Protein AF-A0A6L6ZYT8-F1 (afdb_monomer)

Mean predicted aligned error: 9.06 Å

Sequence (266 aa):
MLGKYKAVLALLLLIILVPLTLLMTLGLWVPTLAGIWLPLGTRIALDESPRITRKGLIIPDLRYLVGDCQLAHITNASLSHPSRWLLNVGMVELDSACLAKLPQTEQSPVAPKTLAQWQSMLPNTWINIDKLIFSPWQEWQGKLSLALTSDIQQLRYQGEKVKFQGQLKGQQLTVSELDVVAFENQPPVKLVGEFTMPLVPDGLPVSGHATATLNLPQEPSLVDAELDWQENSGQLIVLARDNGDPLLDLPWQITRQQLTVSDGRW

Nearest PDB structures (foldseek):
  2jka-assembly1_A  TM=2.541E-01  e=8.361E+00  Bacteroides thetaiotaomicron VPI-5482

pLDDT: mean 88.52, std 8.91, range [54.88, 98.56]

Radius of gyration: 25.41 Å; Cα contacts (8 Å, |Δi|>4): 583; chains: 1; bounding box: 68×44×82 Å

Structure (mmCIF, N/CA/C/O backbone):
data_AF-A0A6L6ZYT8-F1
#
_entry.id   AF-A0A6L6ZYT8-F1
#
loop_
_atom_site.group_PDB
_atom_site.id
_atom_site.type_symbol
_atom_site.label_atom_id
_atom_site.label_alt_id
_atom_site.label_comp_id
_atom_site.label_asym_id
_atom_site.label_entity_id
_atom_site.label_seq_id
_atom_site.pdbx_PDB_ins_code
_atom_site.Cartn_x
_atom_site.Cartn_y
_atom_site.Cartn_z
_atom_site.occupancy
_atom_site.B_iso_or_equiv
_atom_site.auth_seq_id
_atom_site.auth_comp_id
_atom_site.auth_asym_id
_atom_site.auth_atom_id
_atom_site.pdbx_PDB_model_num
ATOM 1 N N . MET A 1 1 ? 43.581 -7.810 -49.279 1.00 56.47 1 MET A N 1
ATOM 2 C CA . MET A 1 1 ? 43.399 -7.234 -47.922 1.00 56.47 1 MET A CA 1
ATOM 3 C C . MET A 1 1 ? 42.208 -6.269 -47.817 1.00 56.47 1 MET A C 1
ATOM 5 O O . MET A 1 1 ? 41.569 -6.260 -46.775 1.00 56.47 1 MET A O 1
ATOM 9 N N . LEU A 1 2 ? 41.828 -5.549 -48.886 1.00 59.00 2 LEU A N 1
ATOM 10 C CA . LEU A 1 2 ? 40.678 -4.620 -48.903 1.00 59.00 2 LEU A CA 1
ATOM 11 C C . LEU A 1 2 ? 39.311 -5.249 -48.540 1.00 59.00 2 LEU A C 1
ATOM 13 O O . LEU A 1 2 ? 38.496 -4.614 -47.879 1.00 59.00 2 LEU A O 1
ATOM 17 N N . GLY A 1 3 ? 39.056 -6.500 -48.947 1.00 69.81 3 GLY A N 1
ATOM 18 C CA . GLY A 1 3 ? 37.779 -7.185 -48.681 1.00 69.81 3 GLY A CA 1
ATOM 19 C C . GLY A 1 3 ? 37.530 -7.498 -47.201 1.00 69.81 3 GLY A C 1
ATOM 20 O O . GLY A 1 3 ? 36.401 -7.388 -46.734 1.00 69.81 3 GLY A O 1
ATOM 21 N N . LYS A 1 4 ? 38.593 -7.797 -46.439 1.00 76.44 4 LYS A N 1
ATOM 22 C CA . LYS A 1 4 ? 38.500 -8.038 -44.989 1.00 76.44 4 LYS A CA 1
ATOM 23 C C . LYS A 1 4 ? 38.170 -6.748 -44.229 1.00 76.44 4 LYS A C 1
ATOM 25 O O . LYS A 1 4 ? 37.333 -6.773 -43.338 1.00 76.44 4 LYS A O 1
ATOM 30 N N . TYR A 1 5 ? 38.745 -5.616 -44.643 1.00 82.31 5 TYR A N 1
ATOM 31 C CA . TYR A 1 5 ? 38.421 -4.303 -44.073 1.00 82.31 5 TYR A CA 1
ATOM 32 C C . TYR A 1 5 ? 36.962 -3.902 -44.314 1.00 82.31 5 TYR A C 1
ATOM 34 O O . TYR A 1 5 ? 36.305 -3.454 -43.384 1.00 82.31 5 TYR A O 1
ATOM 42 N N . LYS A 1 6 ? 36.424 -4.121 -45.523 1.00 86.19 6 LYS A N 1
ATOM 43 C CA . LYS A 1 6 ? 35.005 -3.852 -45.820 1.00 86.19 6 LYS A CA 1
ATOM 44 C C . LYS A 1 6 ? 34.057 -4.704 -44.969 1.00 86.19 6 LYS A C 1
ATOM 46 O O . LYS A 1 6 ? 33.056 -4.185 -44.490 1.00 86.19 6 LYS A O 1
ATOM 51 N N . ALA A 1 7 ? 34.394 -5.977 -44.742 1.00 86.31 7 ALA A N 1
ATOM 52 C CA . ALA A 1 7 ? 33.607 -6.866 -43.887 1.00 86.31 7 ALA A CA 1
ATOM 53 C C . ALA A 1 7 ? 33.622 -6.424 -42.413 1.00 86.31 7 ALA A C 1
ATOM 55 O O . ALA A 1 7 ? 32.573 -6.376 -41.780 1.00 86.31 7 ALA A O 1
ATOM 56 N N . VAL A 1 8 ? 34.788 -6.034 -41.885 1.00 90.56 8 VAL A N 1
ATOM 57 C CA . VAL A 1 8 ? 34.910 -5.503 -40.515 1.00 90.56 8 VAL A CA 1
ATOM 58 C C . VAL A 1 8 ? 34.133 -4.194 -40.355 1.00 90.56 8 VAL A C 1
ATOM 60 O O . VAL A 1 8 ? 33.452 -4.008 -39.351 1.00 90.56 8 VAL A O 1
ATOM 63 N N . LEU A 1 9 ? 34.180 -3.307 -41.352 1.00 90.06 9 LEU A N 1
ATOM 64 C CA . LEU A 1 9 ? 33.459 -2.033 -41.319 1.00 90.06 9 LEU A CA 1
ATOM 65 C C . LEU A 1 9 ? 31.939 -2.232 -41.393 1.00 90.06 9 LEU A C 1
ATOM 67 O O . LEU A 1 9 ? 31.205 -1.575 -40.663 1.00 90.06 9 LEU A O 1
ATOM 71 N N . ALA A 1 10 ? 31.470 -3.168 -42.224 1.00 89.94 10 ALA A N 1
ATOM 72 C CA . ALA A 1 10 ? 30.059 -3.544 -42.293 1.00 89.94 10 ALA A CA 1
ATOM 73 C C . ALA A 1 10 ? 29.569 -4.179 -40.982 1.00 89.94 10 ALA A C 1
ATOM 75 O O . ALA A 1 10 ? 28.474 -3.864 -40.525 1.00 89.94 10 ALA A O 1
ATOM 76 N N . LEU A 1 11 ? 30.393 -5.021 -40.346 1.00 92.69 11 LEU A N 1
ATOM 77 C CA . LEU A 1 11 ? 30.085 -5.609 -39.043 1.00 92.69 11 LEU A CA 1
ATOM 78 C C . LEU A 1 11 ? 29.986 -4.531 -37.954 1.00 92.69 11 LEU A C 1
ATOM 80 O O . LEU A 1 11 ? 29.020 -4.518 -37.201 1.00 92.69 11 LEU A O 1
ATOM 84 N N . LEU A 1 12 ? 30.944 -3.601 -37.900 1.00 92.44 12 LEU A N 1
ATOM 85 C CA . LEU A 1 12 ? 30.913 -2.458 -36.980 1.00 92.44 12 LEU A CA 1
ATOM 86 C C . LEU A 1 12 ? 29.673 -1.588 -37.195 1.00 92.44 12 LEU A C 1
ATOM 88 O O . LEU A 1 12 ? 29.004 -1.224 -36.233 1.00 92.44 12 LEU A O 1
ATOM 92 N N . LEU A 1 13 ? 29.342 -1.293 -38.453 1.00 92.44 13 LEU A N 1
ATOM 93 C CA . LEU A 1 13 ? 28.147 -0.533 -38.804 1.00 92.44 13 LEU A CA 1
ATOM 94 C C . LEU A 1 13 ? 26.878 -1.251 -38.326 1.00 92.44 13 LEU A C 1
ATOM 96 O O . LEU A 1 13 ? 26.007 -0.619 -37.740 1.00 92.44 13 LEU A O 1
ATOM 100 N N . LEU A 1 14 ? 26.787 -2.567 -38.527 1.00 92.88 14 LEU A N 1
ATOM 101 C CA . LEU A 1 14 ? 25.650 -3.373 -38.087 1.00 92.88 14 LEU A CA 1
ATOM 102 C C . LEU A 1 14 ? 25.545 -3.414 -36.556 1.00 92.88 14 LEU A C 1
ATOM 104 O O . LEU A 1 14 ? 24.458 -3.226 -36.019 1.00 92.88 14 LEU A O 1
ATOM 108 N N . ILE A 1 15 ? 26.672 -3.559 -35.854 1.00 92.12 15 ILE A N 1
ATOM 109 C CA . ILE A 1 15 ? 26.746 -3.506 -34.385 1.00 92.12 15 ILE A CA 1
ATOM 110 C C . ILE A 1 15 ? 26.293 -2.146 -33.840 1.00 92.12 15 ILE A C 1
ATOM 112 O O . ILE A 1 15 ? 25.785 -2.093 -32.728 1.00 92.12 15 ILE A O 1
ATOM 116 N N . ILE A 1 16 ? 26.440 -1.056 -34.597 1.00 90.38 16 ILE A N 1
ATOM 117 C CA . ILE A 1 16 ? 25.960 0.277 -34.198 1.00 90.38 16 ILE A CA 1
ATOM 118 C C . ILE A 1 16 ? 24.486 0.477 -34.580 1.00 90.38 16 ILE A C 1
ATOM 120 O O . ILE A 1 16 ? 23.698 0.980 -33.780 1.00 90.38 16 ILE A O 1
ATOM 124 N N . LEU A 1 17 ? 24.093 0.084 -35.793 1.00 90.31 17 LEU A N 1
ATOM 125 C CA . LEU A 1 17 ? 22.747 0.318 -36.318 1.00 90.31 17 LEU A CA 1
ATOM 126 C C . LEU A 1 17 ? 21.691 -0.543 -35.626 1.00 90.31 17 LEU A C 1
ATOM 128 O O . LEU A 1 17 ? 20.625 -0.032 -35.296 1.00 90.31 17 LEU A O 1
ATOM 132 N N . VAL A 1 18 ? 21.976 -1.820 -35.365 1.00 90.06 18 VAL A N 1
ATOM 133 C CA . VAL A 1 18 ? 21.034 -2.733 -34.701 1.00 90.06 18 VAL A CA 1
ATOM 134 C C . VAL A 1 18 ? 20.570 -2.187 -33.341 1.00 90.06 18 VAL A C 1
ATOM 136 O O . VAL A 1 18 ? 19.367 -1.965 -33.195 1.00 90.06 18 VAL A O 1
ATOM 139 N N . PRO A 1 19 ? 21.446 -1.875 -32.364 1.00 85.62 19 PRO A N 1
ATOM 140 C CA . PRO A 1 19 ? 20.998 -1.331 -31.085 1.00 85.62 19 PRO A CA 1
ATOM 141 C C . PRO A 1 19 ? 20.315 0.030 -31.242 1.00 85.62 19 PRO A C 1
ATOM 143 O O . PRO A 1 19 ? 19.356 0.299 -30.527 1.00 85.62 19 PRO A O 1
ATOM 146 N N . LEU A 1 20 ? 20.732 0.865 -32.200 1.00 85.38 20 LEU A N 1
ATOM 147 C CA . LEU A 1 20 ? 20.066 2.143 -32.457 1.00 85.38 20 LEU A CA 1
ATOM 148 C C . LEU A 1 20 ? 18.616 1.947 -32.930 1.00 85.38 20 LEU A C 1
ATOM 150 O O . LEU A 1 20 ? 17.710 2.611 -32.429 1.00 85.38 20 LEU A O 1
ATOM 154 N N . THR A 1 21 ? 18.376 1.001 -33.843 1.00 83.44 21 THR A N 1
ATOM 155 C CA . THR A 1 21 ? 17.018 0.659 -34.301 1.00 83.44 21 THR A CA 1
ATOM 156 C C . THR A 1 21 ? 16.171 0.031 -33.193 1.00 83.44 21 THR A C 1
ATOM 158 O O . THR A 1 21 ? 15.002 0.385 -33.049 1.00 83.44 21 THR A O 1
ATOM 161 N N . LEU A 1 22 ? 16.759 -0.828 -32.354 1.00 82.50 22 LEU A N 1
ATOM 162 C CA . LEU A 1 22 ? 16.105 -1.391 -31.164 1.00 82.50 22 LEU A CA 1
ATOM 163 C C . LEU A 1 22 ? 15.685 -0.297 -30.175 1.00 82.50 22 LEU A C 1
ATOM 165 O O . LEU A 1 22 ? 14.561 -0.322 -29.680 1.00 82.50 22 LEU A O 1
ATOM 169 N N . LEU A 1 23 ? 16.553 0.689 -29.934 1.00 79.81 23 LEU A N 1
ATOM 170 C CA . LEU A 1 23 ? 16.262 1.841 -29.079 1.00 79.81 23 LEU A CA 1
ATOM 171 C C . LEU A 1 23 ? 15.141 2.714 -29.654 1.00 79.81 23 LEU A C 1
ATOM 173 O O . LEU A 1 23 ? 14.280 3.174 -28.912 1.00 79.81 23 LEU A O 1
ATOM 177 N N . MET A 1 24 ? 15.112 2.923 -30.972 1.00 79.81 24 MET A N 1
ATOM 178 C CA . MET A 1 24 ? 14.052 3.708 -31.614 1.00 79.81 24 MET A CA 1
ATOM 179 C C . MET A 1 24 ? 12.700 2.991 -31.665 1.00 79.81 24 MET A C 1
ATOM 181 O O . MET A 1 24 ? 11.670 3.647 -31.776 1.00 79.81 24 MET A O 1
ATOM 185 N N . THR A 1 25 ? 12.687 1.662 -31.564 1.00 81.88 25 THR A N 1
ATOM 186 C CA . THR A 1 25 ? 11.470 0.838 -31.644 1.00 81.88 25 THR A CA 1
ATOM 187 C C . THR A 1 25 ? 11.011 0.305 -30.287 1.00 81.88 25 THR A C 1
ATOM 189 O O . THR A 1 25 ? 10.152 -0.572 -30.244 1.00 81.88 25 THR A O 1
ATOM 192 N N . LEU A 1 26 ? 11.530 0.850 -29.176 1.00 77.25 26 LEU A N 1
ATOM 193 C CA . LEU A 1 26 ? 11.198 0.432 -27.804 1.00 77.25 26 LEU A CA 1
ATOM 194 C C . LEU A 1 26 ? 9.687 0.282 -27.574 1.00 77.25 26 LEU A C 1
ATOM 196 O O . LEU A 1 26 ? 9.251 -0.740 -27.054 1.00 77.25 26 LEU A O 1
ATOM 200 N N . GLY A 1 27 ? 8.876 1.248 -28.018 1.00 73.44 27 GLY A N 1
ATOM 201 C CA . GLY A 1 27 ? 7.419 1.199 -27.846 1.00 73.44 27 GLY A CA 1
ATOM 202 C C . GLY A 1 27 ? 6.729 -0.004 -28.510 1.00 73.44 27 GLY A C 1
ATOM 203 O O . GLY A 1 27 ? 5.648 -0.385 -28.078 1.00 73.44 27 GLY A O 1
ATOM 204 N N . LEU A 1 28 ? 7.352 -0.632 -29.515 1.00 76.62 28 LEU A N 1
ATOM 205 C CA . LEU A 1 28 ? 6.765 -1.737 -30.284 1.00 76.62 28 LEU A CA 1
ATOM 206 C C . LEU A 1 28 ? 7.048 -3.117 -29.674 1.00 76.62 28 LEU A C 1
ATOM 208 O O . LEU A 1 28 ? 6.188 -3.992 -29.727 1.00 76.62 28 LEU A O 1
ATOM 212 N N . TRP A 1 29 ? 8.240 -3.333 -29.109 1.00 77.94 29 TRP A N 1
ATOM 213 C CA . TRP A 1 29 ? 8.655 -4.650 -28.598 1.00 77.94 29 TRP A CA 1
ATOM 214 C C . TRP A 1 29 ? 8.703 -4.741 -27.071 1.00 77.94 29 TRP A C 1
ATOM 216 O O . TRP A 1 29 ? 8.634 -5.837 -26.519 1.00 77.94 29 TRP A O 1
ATOM 226 N N . VAL A 1 30 ? 8.797 -3.617 -26.353 1.00 80.81 30 VAL A N 1
ATOM 227 C CA . VAL A 1 30 ? 8.753 -3.632 -24.882 1.00 80.81 30 VAL A CA 1
ATOM 228 C C . VAL A 1 30 ? 7.442 -4.235 -24.367 1.00 80.81 30 VAL A C 1
ATOM 230 O O . VAL A 1 30 ? 7.521 -5.090 -23.487 1.00 80.81 30 VAL A O 1
ATOM 233 N N . PRO A 1 31 ? 6.255 -3.898 -24.915 1.00 78.75 31 PRO A N 1
ATOM 234 C CA . PRO A 1 31 ? 5.006 -4.522 -24.484 1.00 78.75 31 PRO A CA 1
ATOM 235 C C . PRO A 1 31 ? 4.986 -6.045 -24.637 1.00 78.75 31 PRO A C 1
ATOM 237 O O . PRO A 1 31 ? 4.506 -6.749 -23.750 1.00 78.75 31 PRO A O 1
A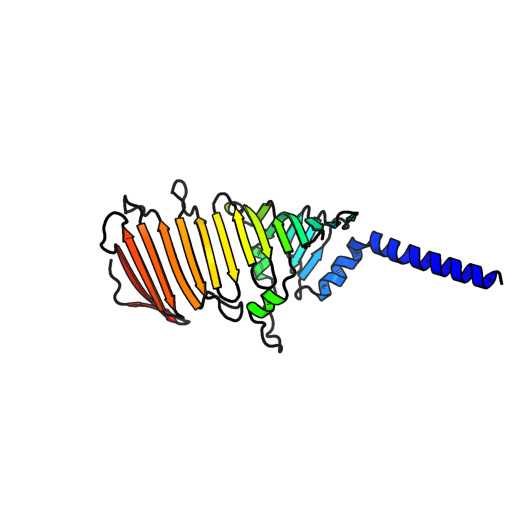TOM 240 N N . THR A 1 32 ? 5.532 -6.565 -25.741 1.00 76.38 32 THR A N 1
ATOM 241 C CA . THR A 1 32 ? 5.524 -8.006 -26.022 1.00 76.38 32 THR A CA 1
ATOM 242 C C . THR A 1 32 ? 6.492 -8.766 -25.120 1.00 76.38 32 THR A C 1
ATOM 244 O O . THR A 1 32 ? 6.142 -9.836 -24.629 1.00 76.38 32 THR A O 1
ATOM 247 N N . LEU A 1 33 ? 7.670 -8.204 -24.827 1.00 78.56 33 LEU A N 1
ATOM 248 C CA . LEU A 1 33 ? 8.603 -8.802 -23.868 1.00 78.56 33 LEU A CA 1
ATOM 249 C C . LEU A 1 33 ? 8.119 -8.685 -22.422 1.00 78.56 33 LEU A C 1
ATOM 251 O O . LEU A 1 33 ? 8.277 -9.632 -21.652 1.00 78.56 33 LEU A O 1
ATOM 255 N N . ALA A 1 34 ? 7.513 -7.553 -22.052 1.00 77.06 34 ALA A N 1
ATOM 256 C CA . ALA A 1 34 ? 6.906 -7.387 -20.736 1.00 77.06 34 ALA A CA 1
ATOM 257 C C . ALA A 1 34 ? 5.815 -8.441 -20.505 1.00 77.06 34 ALA A C 1
ATOM 259 O O . ALA A 1 34 ? 5.750 -8.999 -19.417 1.00 77.06 34 ALA A O 1
ATOM 260 N N . GLY A 1 35 ? 5.053 -8.796 -21.548 1.00 72.31 35 GLY A N 1
ATOM 261 C CA . GLY A 1 35 ? 4.045 -9.861 -21.527 1.00 72.31 35 GLY A CA 1
ATOM 262 C C . GLY A 1 35 ? 4.517 -11.206 -20.964 1.00 72.31 35 GLY A C 1
ATOM 263 O O . GLY A 1 35 ? 3.714 -11.915 -20.375 1.00 72.31 35 GLY A O 1
ATOM 264 N N . ILE A 1 36 ? 5.809 -11.542 -21.064 1.00 76.88 36 ILE A N 1
ATOM 265 C CA . ILE A 1 36 ? 6.372 -12.789 -20.504 1.00 76.88 36 ILE A CA 1
ATOM 266 C C . ILE A 1 36 ? 6.317 -12.796 -18.968 1.00 76.88 36 ILE A C 1
ATOM 268 O O . ILE A 1 36 ? 6.209 -13.849 -18.346 1.00 76.88 36 ILE A O 1
ATOM 272 N N . TRP A 1 37 ? 6.403 -11.615 -18.360 1.00 75.44 37 TRP A N 1
ATOM 273 C CA . TRP A 1 37 ? 6.438 -11.420 -16.911 1.00 75.44 37 TRP A CA 1
ATOM 274 C C . TRP A 1 37 ? 5.101 -10.942 -16.345 1.00 75.44 37 TRP A C 1
ATOM 276 O O . TRP A 1 37 ? 4.961 -10.807 -15.129 1.00 75.44 37 TRP A O 1
ATOM 286 N N . LEU A 1 38 ? 4.133 -10.654 -17.215 1.00 82.12 38 LEU A N 1
ATOM 287 C CA . LEU A 1 38 ? 2.808 -10.205 -16.824 1.00 82.12 38 LEU A CA 1
ATOM 288 C C . LEU A 1 38 ? 1.878 -11.406 -16.592 1.00 82.12 38 LEU A C 1
ATOM 290 O O . LEU A 1 38 ? 2.058 -12.459 -17.207 1.00 82.12 38 LEU A O 1
ATOM 294 N N . PRO A 1 39 ? 0.873 -11.264 -15.711 1.00 80.06 39 PRO A N 1
ATOM 295 C CA . PRO A 1 39 ? -0.175 -12.264 -15.568 1.00 80.06 39 PRO A CA 1
ATOM 296 C C . PRO A 1 39 ? -0.857 -12.593 -16.903 1.00 80.06 39 PRO A C 1
ATOM 298 O O . PRO A 1 39 ? -0.980 -11.751 -17.793 1.00 80.06 39 PRO A O 1
ATOM 301 N N . LEU A 1 40 ? -1.347 -13.828 -17.029 1.00 80.94 40 LEU A N 1
ATOM 302 C CA . LEU A 1 40 ? -2.088 -14.254 -18.216 1.00 80.94 40 LEU A CA 1
ATOM 303 C C . LEU A 1 40 ? -3.284 -13.324 -18.473 1.00 80.94 40 LEU A C 1
ATOM 305 O O . LEU A 1 40 ? -3.944 -12.858 -17.548 1.00 80.94 40 LEU A O 1
ATOM 309 N N . GLY A 1 41 ? -3.564 -13.037 -19.744 1.00 83.94 41 GLY A N 1
ATOM 310 C CA . GLY A 1 41 ? -4.674 -12.160 -20.126 1.00 83.94 41 GLY A CA 1
ATOM 311 C C . GLY A 1 41 ? -4.449 -10.672 -19.844 1.00 83.94 41 GLY A C 1
ATOM 312 O O . GLY A 1 41 ? -5.357 -9.879 -20.103 1.00 83.94 41 GLY A O 1
ATOM 313 N N . THR A 1 42 ? -3.266 -10.269 -19.365 1.00 89.50 42 THR A N 1
ATOM 314 C CA . THR A 1 42 ? -2.919 -8.857 -19.191 1.00 89.50 42 THR A CA 1
ATOM 315 C C . THR A 1 42 ? -1.859 -8.402 -20.186 1.00 89.50 42 THR A C 1
ATOM 317 O O . THR A 1 42 ? -1.077 -9.188 -20.724 1.00 89.50 42 THR A O 1
ATOM 320 N N . ARG A 1 43 ? -1.872 -7.109 -20.507 1.00 90.06 43 ARG A N 1
ATOM 321 C CA . ARG A 1 43 ? -0.935 -6.498 -21.452 1.00 90.06 43 ARG A CA 1
ATOM 322 C C . ARG A 1 43 ? -0.659 -5.058 -21.078 1.00 90.06 43 ARG A C 1
ATOM 324 O O . ARG A 1 43 ? -1.515 -4.369 -20.532 1.00 90.06 43 ARG A O 1
ATOM 331 N N . ILE A 1 44 ? 0.526 -4.592 -21.433 1.00 91.75 44 ILE A N 1
ATOM 332 C CA . ILE A 1 44 ? 0.859 -3.173 -2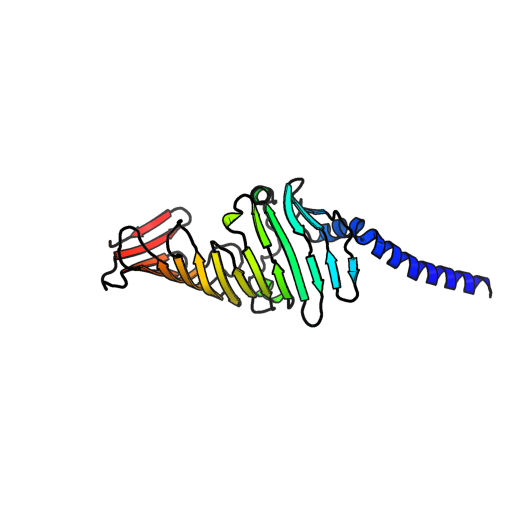1.392 1.00 91.75 44 ILE A CA 1
ATOM 333 C C . ILE A 1 44 ? 0.673 -2.602 -22.800 1.00 91.75 44 ILE A C 1
ATOM 335 O O . ILE A 1 44 ? 0.948 -3.277 -23.788 1.00 91.75 44 ILE A O 1
ATOM 339 N N . ALA A 1 45 ? 0.197 -1.371 -22.906 1.00 91.06 45 ALA A N 1
ATOM 340 C CA . ALA A 1 45 ? 0.207 -0.582 -24.127 1.00 91.06 45 ALA A CA 1
ATOM 341 C C . ALA A 1 45 ? 0.908 0.749 -23.844 1.00 91.06 45 ALA A C 1
ATOM 343 O O . ALA A 1 45 ? 0.750 1.327 -22.771 1.00 91.06 45 ALA A O 1
ATOM 344 N N . LEU A 1 46 ? 1.711 1.201 -24.800 1.00 90.25 46 LEU A N 1
ATOM 345 C CA . LEU A 1 46 ? 2.450 2.456 -24.736 1.00 90.25 46 LEU A CA 1
ATOM 346 C C . LEU A 1 46 ? 1.982 3.296 -25.918 1.00 90.25 46 LEU A C 1
ATOM 348 O O . LEU A 1 46 ? 2.266 2.935 -27.061 1.00 90.25 46 LEU A O 1
ATOM 352 N N . ASP A 1 47 ? 1.254 4.378 -25.656 1.00 82.75 47 ASP A N 1
ATOM 353 C CA . ASP A 1 47 ? 0.809 5.280 -26.726 1.00 82.75 47 ASP A CA 1
ATOM 354 C C . ASP A 1 47 ? 1.969 6.148 -27.230 1.00 82.75 47 ASP A C 1
ATOM 356 O O . ASP A 1 47 ? 2.060 6.466 -28.416 1.00 82.75 47 ASP A O 1
ATOM 360 N N . GLU A 1 48 ? 2.928 6.439 -26.347 1.00 85.69 48 GLU A N 1
ATOM 361 C CA . GLU A 1 48 ? 4.190 7.082 -26.687 1.00 85.69 48 GLU A CA 1
ATOM 362 C C . GLU A 1 48 ? 5.388 6.195 -26.345 1.00 85.69 48 GLU A C 1
ATOM 364 O O . GLU A 1 48 ? 5.446 5.541 -25.302 1.00 85.69 48 GLU A O 1
ATOM 369 N N . SER A 1 49 ? 6.402 6.209 -27.217 1.00 85.06 49 SER A N 1
ATOM 370 C CA . SER A 1 49 ? 7.630 5.451 -26.973 1.00 85.06 49 SER A CA 1
ATOM 371 C C . SER A 1 49 ? 8.393 6.002 -25.759 1.00 85.06 49 SER A C 1
ATOM 373 O O . SER A 1 49 ? 8.636 7.215 -25.688 1.00 85.06 49 SER A O 1
ATOM 375 N N . PRO A 1 50 ? 8.846 5.130 -24.837 1.00 90.12 50 PRO A N 1
ATOM 376 C CA . PRO A 1 50 ? 9.707 5.530 -23.737 1.00 90.12 50 PRO A CA 1
ATOM 377 C C . PRO A 1 50 ? 10.998 6.174 -24.242 1.00 90.12 50 PRO A C 1
ATOM 379 O O . PRO A 1 50 ? 11.564 5.770 -25.260 1.00 90.12 50 PRO A O 1
ATOM 382 N N . ARG A 1 51 ? 11.493 7.169 -23.510 1.00 90.81 51 ARG A N 1
ATOM 383 C CA . ARG A 1 51 ? 12.692 7.931 -23.872 1.00 90.81 51 ARG A CA 1
ATOM 384 C C . ARG A 1 51 ? 13.780 7.691 -22.841 1.00 90.81 51 ARG A C 1
ATOM 386 O O . ARG A 1 51 ? 13.601 7.973 -21.658 1.00 90.81 51 ARG A O 1
ATOM 393 N N . ILE A 1 52 ? 14.929 7.200 -23.290 1.00 90.12 52 ILE A N 1
ATOM 394 C CA . ILE A 1 52 ? 16.112 7.070 -22.438 1.00 90.12 52 ILE A CA 1
ATOM 395 C C . ILE A 1 52 ? 16.850 8.408 -22.430 1.00 90.12 52 ILE A C 1
ATOM 397 O O . ILE A 1 52 ? 17.186 8.962 -23.474 1.00 90.12 52 ILE A O 1
ATOM 401 N N . THR A 1 53 ? 17.117 8.929 -21.239 1.00 89.94 53 THR A N 1
ATOM 402 C CA . THR A 1 53 ? 17.891 10.152 -21.013 1.00 89.94 53 THR A CA 1
ATOM 403 C C . THR A 1 53 ? 19.135 9.840 -20.188 1.00 89.94 53 THR A C 1
ATOM 405 O O . THR A 1 53 ? 19.241 8.781 -19.574 1.00 89.94 53 THR A O 1
ATOM 408 N N . ARG A 1 54 ? 20.061 10.801 -20.081 1.00 87.94 54 ARG A N 1
ATOM 409 C CA . ARG A 1 54 ? 21.222 10.676 -19.178 1.00 87.94 54 ARG A CA 1
ATOM 410 C C . ARG A 1 54 ? 20.836 10.468 -17.708 1.00 87.94 54 ARG A C 1
ATOM 412 O O . ARG A 1 54 ? 21.663 9.998 -16.939 1.00 87.94 54 ARG A O 1
ATOM 419 N N . LYS A 1 55 ? 19.621 10.863 -17.312 1.00 87.31 55 LYS A N 1
ATOM 420 C CA . LYS A 1 55 ? 19.134 10.790 -15.928 1.00 87.31 55 LYS A CA 1
ATOM 421 C C . LYS A 1 55 ? 18.309 9.530 -15.646 1.00 87.31 55 LYS A C 1
ATOM 423 O O . LYS A 1 55 ? 18.057 9.240 -14.483 1.00 87.31 55 LYS A O 1
ATOM 428 N N . GLY A 1 56 ? 17.889 8.796 -16.677 1.00 92.50 56 GLY A N 1
ATOM 429 C CA . GLY A 1 56 ? 17.008 7.638 -16.534 1.00 92.50 56 GLY A CA 1
ATOM 430 C C . GLY A 1 56 ? 16.031 7.474 -17.698 1.00 92.50 56 GLY A C 1
ATOM 431 O O . GLY A 1 56 ? 16.154 8.133 -18.733 1.00 92.50 56 GLY A O 1
ATOM 432 N N . LEU A 1 57 ? 15.057 6.591 -17.509 1.00 94.12 57 LEU A N 1
ATOM 433 C CA . LEU A 1 57 ? 13.992 6.265 -18.451 1.00 94.12 57 LEU A CA 1
ATOM 434 C C . LEU A 1 57 ? 12.756 7.127 -18.169 1.00 94.12 57 LEU A C 1
ATOM 436 O O . LEU A 1 57 ? 12.289 7.185 -17.036 1.00 94.12 57 LEU A O 1
ATOM 440 N N . ILE A 1 58 ? 12.211 7.768 -19.199 1.00 95.00 58 ILE A N 1
ATOM 441 C CA . ILE A 1 58 ? 10.947 8.509 -19.145 1.00 95.00 58 ILE A CA 1
ATOM 442 C C . ILE A 1 58 ? 9.893 7.710 -19.909 1.00 95.00 58 ILE A C 1
ATOM 444 O O . ILE A 1 58 ? 10.124 7.326 -21.055 1.00 95.00 58 ILE A O 1
ATOM 448 N N . ILE A 1 59 ? 8.743 7.483 -19.285 1.00 94.94 59 ILE A N 1
ATOM 449 C CA . ILE A 1 59 ? 7.582 6.787 -19.841 1.00 94.94 59 ILE A CA 1
ATOM 450 C C . ILE A 1 59 ? 6.418 7.791 -19.811 1.00 94.94 59 ILE A C 1
ATOM 452 O O . ILE A 1 59 ? 5.849 8.020 -18.741 1.00 94.94 59 ILE A O 1
ATOM 456 N N . PRO A 1 60 ? 6.106 8.452 -20.943 1.00 94.75 60 PRO A N 1
ATOM 457 C CA . PRO A 1 60 ? 5.089 9.504 -20.973 1.00 94.75 60 PRO A CA 1
ATOM 458 C C . PRO A 1 60 ? 3.690 8.975 -20.661 1.00 94.75 60 PRO A C 1
ATOM 460 O O . PRO A 1 60 ? 2.977 9.566 -19.854 1.00 94.75 60 PRO A O 1
ATOM 463 N N . ASP A 1 61 ? 3.343 7.839 -21.262 1.00 95.06 61 ASP A N 1
ATOM 464 C CA . ASP A 1 61 ? 2.023 7.231 -21.174 1.00 95.06 61 ASP A CA 1
ATOM 465 C C . ASP A 1 61 ? 2.145 5.704 -21.192 1.00 95.06 61 ASP A C 1
ATOM 467 O O . ASP A 1 61 ? 2.849 5.137 -22.035 1.00 95.06 61 ASP A O 1
ATOM 471 N N . LEU A 1 62 ? 1.503 5.045 -20.230 1.00 94.44 62 LEU A N 1
ATOM 472 C CA . LEU A 1 62 ? 1.450 3.596 -20.118 1.00 94.44 62 LEU A CA 1
ATOM 473 C C . LEU A 1 62 ? 0.058 3.163 -19.673 1.00 94.44 62 LEU A C 1
ATOM 475 O O . LEU A 1 62 ? -0.428 3.551 -18.613 1.00 94.44 62 LEU A O 1
ATOM 479 N N . ARG A 1 63 ? -0.554 2.272 -20.445 1.00 94.81 63 ARG A N 1
ATOM 480 C CA . ARG A 1 63 ? -1.823 1.627 -20.113 1.00 94.81 63 ARG A CA 1
ATOM 481 C C . ARG A 1 63 ? -1.586 0.169 -19.767 1.00 94.81 63 ARG A C 1
ATOM 483 O O . ARG A 1 63 ? -0.887 -0.538 -20.486 1.00 94.81 63 ARG A O 1
ATOM 490 N N . TYR A 1 64 ? -2.180 -0.294 -18.679 1.00 94.00 64 TYR A N 1
ATOM 491 C CA . TYR A 1 64 ? -2.201 -1.696 -18.293 1.00 94.00 64 TYR A CA 1
ATOM 492 C C . TYR A 1 64 ? -3.619 -2.227 -18.454 1.00 94.00 64 TYR A C 1
ATOM 494 O O . TYR A 1 64 ? -4.558 -1.693 -17.865 1.00 94.00 64 TYR A O 1
ATOM 502 N N . LEU A 1 65 ? -3.778 -3.252 -19.285 1.00 93.31 65 LEU A N 1
ATOM 503 C CA . LEU A 1 65 ? -5.074 -3.788 -19.671 1.00 93.31 65 LEU A CA 1
ATOM 504 C C . LEU A 1 65 ? -5.211 -5.249 -19.264 1.00 93.31 65 LEU A C 1
ATOM 506 O O . LEU A 1 65 ? -4.243 -6.005 -19.304 1.00 93.31 65 LEU A O 1
ATOM 510 N N . VAL A 1 66 ? -6.439 -5.642 -18.945 1.00 92.44 66 VAL A N 1
ATOM 511 C CA . VAL A 1 66 ? -6.880 -7.027 -18.768 1.00 92.44 66 VAL A CA 1
ATOM 512 C C . VAL A 1 66 ? -7.887 -7.317 -19.880 1.00 92.44 66 VAL A C 1
ATOM 514 O O . VAL A 1 66 ? -9.000 -6.782 -19.880 1.00 92.44 66 VAL A O 1
ATOM 517 N N . GLY A 1 67 ? -7.467 -8.087 -20.886 1.00 88.19 67 GLY A N 1
ATOM 518 C CA . GLY A 1 67 ? -8.143 -8.155 -22.184 1.00 88.19 67 GLY A CA 1
ATOM 519 C C . GLY A 1 67 ? -8.231 -6.770 -22.840 1.00 88.19 67 GLY A C 1
ATOM 520 O O . GLY A 1 67 ? -7.210 -6.170 -23.194 1.00 88.19 67 GLY A O 1
ATOM 521 N N . ASP A 1 68 ? -9.458 -6.259 -22.953 1.00 88.94 68 ASP A N 1
ATOM 522 C CA . ASP A 1 68 ? -9.771 -4.919 -23.474 1.00 88.94 68 ASP A CA 1
ATOM 523 C C . ASP A 1 68 ? -10.148 -3.907 -22.376 1.00 88.94 68 ASP A C 1
ATOM 525 O O . ASP A 1 68 ? -10.494 -2.766 -22.669 1.00 88.94 68 ASP A O 1
ATOM 529 N N . CYS A 1 69 ? -10.088 -4.305 -21.102 1.00 92.44 69 CYS A N 1
ATOM 530 C CA . CYS A 1 69 ? -10.389 -3.442 -19.959 1.00 92.44 69 CYS A CA 1
ATOM 531 C C . CYS A 1 69 ? -9.121 -2.728 -19.494 1.00 92.44 69 CYS A C 1
ATOM 533 O O . CYS A 1 69 ? -8.144 -3.397 -19.164 1.00 92.44 69 CYS A O 1
ATOM 535 N N . GLN A 1 70 ? -9.120 -1.399 -19.440 1.00 94.12 70 GLN A N 1
ATOM 536 C CA . GLN A 1 70 ? -7.989 -0.633 -18.918 1.00 94.12 70 GLN A CA 1
ATOM 537 C C . GLN A 1 70 ? -7.996 -0.668 -17.388 1.00 94.12 70 GLN A C 1
ATOM 539 O O . GLN A 1 70 ? -8.723 0.080 -16.751 1.00 94.12 70 GLN A O 1
ATOM 544 N N . LEU A 1 71 ? -7.172 -1.533 -16.803 1.00 94.56 71 LEU A N 1
ATOM 545 C CA . LEU A 1 71 ? -7.052 -1.675 -15.355 1.00 94.56 71 LEU A CA 1
ATOM 546 C C . LEU A 1 71 ? -6.287 -0.513 -14.721 1.00 94.56 71 LEU A C 1
ATOM 548 O O . LEU A 1 71 ? -6.650 -0.063 -13.637 1.00 94.56 71 LEU A O 1
ATOM 552 N N . ALA A 1 72 ? -5.226 -0.046 -15.382 1.00 95.88 72 ALA A N 1
ATOM 553 C CA . ALA A 1 72 ? -4.466 1.106 -14.922 1.00 95.88 72 ALA A CA 1
ATOM 554 C C . ALA A 1 72 ? -4.036 2.007 -16.079 1.00 95.88 72 ALA A C 1
ATOM 556 O O . ALA A 1 72 ? -3.670 1.524 -17.153 1.00 95.88 72 ALA A O 1
ATOM 557 N N . HIS A 1 73 ? -4.008 3.311 -15.833 1.00 96.69 73 HIS A N 1
ATOM 558 C CA . HIS A 1 73 ? -3.408 4.305 -16.715 1.00 96.69 73 HIS A CA 1
ATOM 559 C C . HIS A 1 73 ? -2.386 5.122 -15.944 1.00 96.69 73 HIS A C 1
ATOM 561 O O . HIS A 1 73 ? -2.678 5.679 -14.891 1.00 96.69 73 HIS A O 1
ATOM 567 N N . ILE A 1 74 ? -1.163 5.143 -16.449 1.00 96.94 74 ILE A N 1
ATOM 568 C CA . ILE A 1 74 ?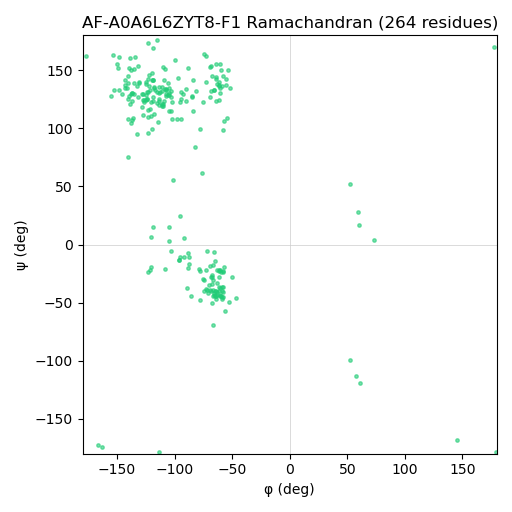 0.003 5.729 -15.808 1.00 96.94 74 ILE A CA 1
ATOM 569 C C . ILE A 1 74 ? 0.538 6.811 -16.735 1.00 96.94 74 ILE A C 1
ATOM 571 O O . ILE A 1 74 ? 0.899 6.530 -17.876 1.00 96.94 74 ILE A O 1
ATOM 575 N N . THR A 1 75 ? 0.630 8.040 -16.233 1.00 97.31 75 THR A N 1
ATOM 576 C CA . THR A 1 75 ? 1.149 9.174 -17.004 1.00 97.31 75 THR A CA 1
ATOM 577 C C . THR A 1 75 ? 2.338 9.818 -16.310 1.00 97.31 75 THR A C 1
ATOM 579 O O . THR A 1 75 ? 2.419 9.894 -15.077 1.00 97.31 75 THR A O 1
ATOM 582 N N . ASN A 1 76 ? 3.278 10.299 -17.124 1.00 96.38 76 ASN A N 1
ATOM 583 C CA . ASN A 1 76 ? 4.500 10.969 -16.691 1.00 96.38 76 ASN A CA 1
ATOM 584 C C . ASN A 1 76 ? 5.294 10.150 -15.664 1.00 96.38 76 ASN A C 1
ATOM 586 O O . ASN A 1 76 ? 5.647 10.642 -14.591 1.00 96.38 76 ASN A O 1
ATOM 590 N N . ALA A 1 77 ? 5.573 8.889 -15.991 1.00 97.00 77 ALA A N 1
ATOM 591 C CA . ALA A 1 77 ? 6.453 8.054 -15.191 1.00 97.00 77 ALA A CA 1
ATOM 592 C C . ALA A 1 77 ? 7.925 8.302 -15.556 1.00 97.00 77 ALA A C 1
ATOM 594 O O . ALA A 1 77 ? 8.303 8.480 -16.714 1.00 97.00 77 ALA A O 1
ATOM 595 N N . SER A 1 78 ? 8.788 8.299 -14.548 1.00 96.75 78 SER A N 1
ATOM 596 C CA . SER A 1 78 ? 10.232 8.413 -14.699 1.00 96.75 78 SER A CA 1
ATOM 597 C C . SER A 1 78 ? 10.926 7.447 -13.755 1.00 96.75 78 SER A C 1
ATOM 599 O O . SER A 1 78 ? 10.629 7.401 -12.563 1.00 96.75 78 SER A O 1
ATOM 601 N N . LEU A 1 79 ? 11.853 6.670 -14.300 1.00 96.31 79 LEU A N 1
ATOM 602 C CA . LEU A 1 79 ? 12.638 5.690 -13.572 1.00 96.31 79 LEU A CA 1
ATOM 603 C C . LEU A 1 79 ? 14.113 6.064 -13.672 1.00 96.31 79 LEU A C 1
ATOM 605 O O . LEU A 1 79 ? 14.673 6.181 -14.762 1.00 96.31 79 LEU A O 1
ATOM 609 N N . SER A 1 80 ? 14.757 6.233 -12.527 1.00 96.12 80 SER A N 1
ATOM 610 C CA . SER A 1 80 ? 16.182 6.544 -12.428 1.00 96.12 80 SER A CA 1
ATOM 611 C C . SER A 1 80 ? 16.848 5.680 -11.365 1.00 96.12 80 SER A C 1
ATOM 613 O O . SER A 1 80 ? 16.180 5.108 -10.505 1.00 96.12 80 SER A O 1
ATOM 615 N N . HIS A 1 81 ? 18.173 5.573 -11.434 1.00 94.56 81 HIS A N 1
ATOM 616 C CA . HIS A 1 81 ? 18.956 4.820 -10.461 1.00 94.56 81 HIS A CA 1
ATOM 617 C C . HIS A 1 81 ? 20.259 5.562 -10.126 1.00 94.56 81 HIS A C 1
ATOM 619 O O . HIS A 1 81 ? 21.320 5.196 -10.634 1.00 94.56 81 HIS A O 1
ATOM 625 N N . PRO A 1 82 ? 20.202 6.644 -9.323 1.00 86.62 82 PRO A N 1
ATOM 626 C CA . PRO A 1 82 ? 21.410 7.297 -8.827 1.00 86.62 82 PRO A CA 1
ATOM 627 C C . PRO A 1 82 ? 22.171 6.376 -7.857 1.00 86.62 82 PRO A C 1
ATOM 629 O O . PRO A 1 82 ? 23.231 5.862 -8.194 1.00 86.62 82 PRO A O 1
ATOM 632 N N . SER A 1 83 ? 21.606 6.128 -6.673 1.00 90.69 83 SER A N 1
ATOM 633 C CA . SER A 1 83 ? 22.109 5.177 -5.663 1.00 90.69 83 SER A CA 1
ATOM 634 C C . SER A 1 83 ? 21.079 4.109 -5.286 1.00 90.69 83 SER A C 1
ATOM 636 O O . SER A 1 83 ? 21.431 3.033 -4.811 1.00 90.69 83 SER A O 1
ATOM 638 N N . ARG A 1 84 ? 19.801 4.427 -5.494 1.00 93.69 84 ARG A N 1
ATOM 639 C CA . ARG A 1 84 ? 18.620 3.616 -5.221 1.00 93.69 84 ARG A CA 1
ATOM 640 C C . ARG A 1 84 ? 17.674 3.776 -6.403 1.00 93.69 84 ARG A C 1
ATOM 642 O O . ARG A 1 84 ? 17.668 4.846 -7.016 1.00 93.69 84 ARG A O 1
ATOM 649 N N . TRP A 1 85 ? 16.871 2.763 -6.718 1.00 95.94 85 TRP A N 1
ATOM 650 C CA . TRP A 1 85 ? 15.827 2.930 -7.728 1.00 95.94 85 TRP A CA 1
ATOM 651 C C . TRP A 1 85 ? 14.854 4.015 -7.273 1.00 95.94 85 TRP A C 1
ATOM 653 O O . TRP A 1 85 ? 14.394 4.008 -6.133 1.00 95.94 85 TRP A O 1
ATOM 663 N N . LEU A 1 86 ? 14.563 4.959 -8.159 1.00 97.25 86 LEU A N 1
ATOM 664 C CA . LEU A 1 86 ? 13.608 6.030 -7.928 1.00 97.25 86 LEU A CA 1
ATO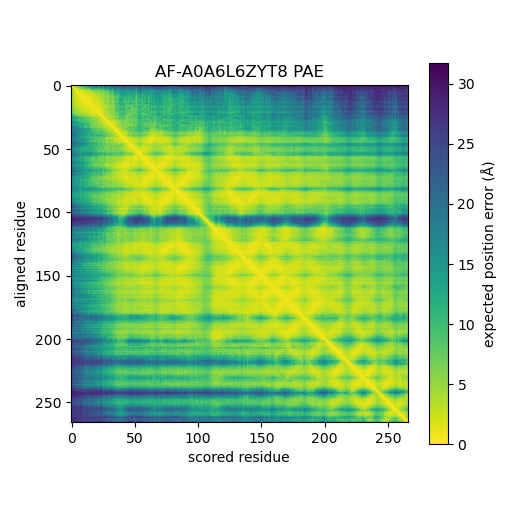M 665 C C . LEU A 1 86 ? 12.615 6.046 -9.084 1.00 97.25 86 LEU A C 1
ATOM 667 O O . LEU A 1 86 ? 12.983 6.380 -10.213 1.00 97.25 86 LEU A O 1
ATOM 671 N N . LEU A 1 87 ? 11.374 5.689 -8.771 1.00 97.50 87 LEU A N 1
ATOM 672 C CA . LEU A 1 87 ? 10.224 5.774 -9.656 1.00 97.50 87 LEU A CA 1
ATOM 673 C C . LEU A 1 87 ? 9.365 6.964 -9.221 1.00 97.50 87 LEU A C 1
ATOM 675 O O . LEU A 1 87 ? 8.799 6.947 -8.132 1.00 97.50 87 LEU A O 1
ATOM 679 N N . ASN A 1 88 ? 9.254 7.987 -10.064 1.00 98.00 88 ASN A N 1
ATOM 680 C CA . ASN A 1 88 ? 8.282 9.064 -9.872 1.00 98.00 88 ASN A CA 1
ATOM 681 C C . ASN A 1 88 ? 7.221 8.974 -10.960 1.00 98.00 88 ASN A C 1
ATOM 683 O O . ASN A 1 88 ? 7.567 8.802 -12.128 1.00 98.00 88 ASN A O 1
ATOM 687 N N . VAL A 1 89 ? 5.959 9.116 -10.583 1.00 98.25 89 VAL A N 1
ATOM 688 C CA . VAL A 1 89 ? 4.808 9.017 -11.473 1.00 98.25 89 VAL A CA 1
ATOM 689 C C . VAL A 1 89 ? 3.896 10.208 -11.227 1.00 98.25 89 VAL A C 1
ATOM 691 O O . VAL A 1 89 ? 3.506 10.462 -10.088 1.00 98.25 89 VAL A O 1
ATOM 694 N N . GLY A 1 90 ? 3.545 10.932 -12.289 1.00 98.25 90 GLY A N 1
ATOM 695 C CA . GLY A 1 90 ? 2.646 12.080 -12.183 1.00 98.25 90 GLY A CA 1
ATOM 696 C C . GLY A 1 90 ? 1.223 11.664 -11.811 1.00 98.25 90 GLY A C 1
ATOM 697 O O . GLY A 1 90 ? 0.648 12.194 -10.862 1.00 98.25 90 GLY A O 1
ATOM 698 N N . MET A 1 91 ? 0.661 10.688 -12.526 1.00 98.12 91 MET A N 1
ATOM 699 C CA . MET A 1 91 ? -0.676 10.172 -12.236 1.00 98.12 91 MET A CA 1
ATOM 700 C C . MET A 1 91 ? -0.753 8.668 -12.463 1.00 98.12 91 MET A C 1
ATOM 702 O O . MET A 1 91 ? -0.192 8.150 -13.429 1.00 98.12 91 MET A O 1
ATOM 706 N N . VAL A 1 92 ? -1.493 7.995 -11.589 1.00 97.75 92 VAL A N 1
ATOM 707 C CA . VAL A 1 92 ? -1.982 6.636 -11.800 1.00 97.75 92 VAL A CA 1
ATOM 708 C C . VAL A 1 92 ? -3.488 6.646 -11.594 1.00 97.75 92 VAL A C 1
ATOM 710 O O . VAL A 1 92 ? -3.958 7.018 -10.524 1.00 97.75 92 VAL A O 1
ATOM 713 N N . GLU A 1 93 ? -4.239 6.229 -12.600 1.00 96.81 93 GLU A N 1
ATOM 714 C CA . GLU A 1 93 ? -5.665 5.950 -12.487 1.00 96.81 93 GLU A CA 1
ATOM 715 C C . GLU A 1 93 ? -5.882 4.439 -12.491 1.00 96.81 93 GLU A C 1
ATOM 717 O O . GLU A 1 93 ? -5.362 3.745 -13.362 1.00 96.81 93 GLU A O 1
ATOM 722 N N . LEU A 1 94 ? -6.623 3.934 -11.507 1.00 95.44 94 LEU A N 1
ATOM 723 C CA . LEU A 1 94 ? -6.983 2.527 -11.367 1.00 95.44 94 LEU A CA 1
ATOM 724 C C . LEU A 1 94 ? -8.487 2.358 -11.559 1.00 95.44 94 LEU A C 1
ATOM 726 O O . LEU A 1 94 ? -9.275 2.972 -10.837 1.00 95.44 94 LEU A O 1
ATOM 730 N N . ASP A 1 95 ? -8.883 1.488 -12.484 1.00 93.94 95 ASP A N 1
ATOM 731 C CA . ASP A 1 95 ? -10.283 1.126 -12.688 1.00 93.94 95 ASP A CA 1
ATOM 732 C C . ASP A 1 95 ? -10.611 -0.146 -11.904 1.00 93.94 95 ASP A C 1
ATOM 734 O O . ASP A 1 95 ? -10.193 -1.262 -12.239 1.00 93.94 95 ASP A O 1
ATOM 738 N N . SER A 1 96 ? -11.385 0.028 -10.838 1.00 88.56 96 SER A N 1
ATOM 739 C CA . SER A 1 96 ? -11.779 -1.078 -9.976 1.00 88.56 96 SER A CA 1
ATOM 740 C C . SER A 1 96 ? -12.715 -2.080 -10.653 1.00 88.56 96 SER A C 1
ATOM 742 O O . SER A 1 96 ? -12.663 -3.269 -10.335 1.00 88.56 96 SER A O 1
ATOM 744 N N . ALA A 1 97 ? -13.517 -1.652 -11.634 1.00 89.56 97 ALA A N 1
ATOM 745 C CA . ALA A 1 97 ? -14.397 -2.545 -12.380 1.00 89.56 97 ALA A CA 1
ATOM 746 C C . ALA A 1 97 ? -13.594 -3.529 -13.248 1.00 89.56 97 ALA A C 1
ATOM 748 O O . ALA A 1 97 ? -14.052 -4.642 -13.521 1.00 89.56 97 ALA A O 1
ATOM 749 N N . CYS A 1 98 ? -12.370 -3.161 -13.643 1.00 91.75 98 CYS A N 1
ATOM 750 C CA . CYS A 1 98 ? -11.472 -4.042 -14.382 1.00 91.75 98 CYS A CA 1
ATOM 751 C C . CYS A 1 98 ? -10.760 -5.083 -13.499 1.00 91.75 98 CYS A C 1
ATOM 753 O O . CYS A 1 98 ? -10.347 -6.114 -14.034 1.00 91.75 98 CYS A O 1
ATOM 755 N N . LEU A 1 99 ? -10.643 -4.880 -12.176 1.00 85.44 99 LEU A N 1
ATOM 756 C CA . LEU A 1 99 ? -9.984 -5.842 -11.269 1.00 85.44 99 LEU A CA 1
ATOM 757 C C . LEU A 1 99 ? -10.661 -7.217 -11.305 1.00 85.44 99 LEU A C 1
ATOM 759 O O . LEU A 1 99 ? -9.980 -8.237 -11.334 1.00 85.44 99 LEU A O 1
ATOM 763 N N . ALA A 1 100 ? -11.995 -7.249 -11.371 1.00 83.50 100 ALA A N 1
ATOM 764 C CA . ALA A 1 100 ? -12.777 -8.487 -11.397 1.00 83.50 100 ALA A CA 1
ATOM 765 C C . ALA A 1 100 ? -12.538 -9.351 -12.652 1.00 83.50 100 ALA A C 1
ATOM 767 O O . ALA A 1 100 ? -12.930 -10.515 -12.676 1.00 83.50 100 ALA A O 1
ATOM 768 N N . LYS A 1 101 ? -11.910 -8.795 -13.698 1.00 86.25 101 LYS A N 1
ATOM 769 C CA . LYS A 1 101 ? -11.567 -9.521 -14.930 1.00 86.25 101 LYS A CA 1
ATOM 770 C C . LYS A 1 101 ? -10.201 -10.200 -14.870 1.00 86.25 101 LYS A C 1
ATOM 772 O O . LYS A 1 101 ? -9.855 -10.911 -15.812 1.00 86.25 101 LYS A O 1
ATOM 777 N N . LEU A 1 102 ? -9.412 -9.963 -13.817 1.00 82.50 102 LEU A N 1
ATOM 778 C CA . LEU A 1 102 ? -8.149 -10.670 -13.632 1.00 82.50 102 LEU A CA 1
ATOM 779 C C . LEU A 1 102 ? -8.432 -12.172 -13.512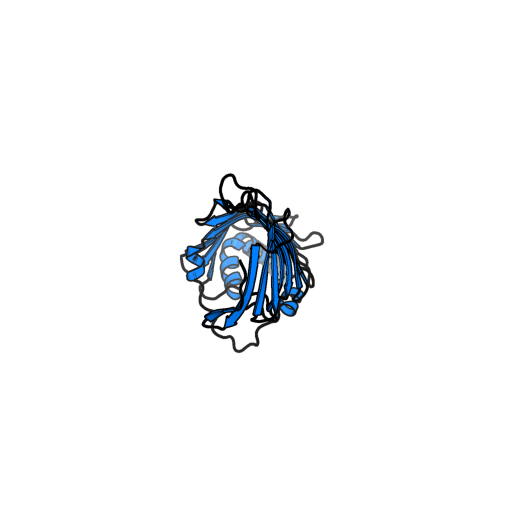 1.00 82.50 102 LEU A C 1
ATOM 781 O O . LEU A 1 102 ? -9.362 -12.559 -12.798 1.00 82.50 102 LEU A O 1
ATOM 785 N N . PRO A 1 103 ? -7.660 -13.029 -14.200 1.00 75.56 103 PRO A N 1
ATOM 786 C CA . PRO A 1 103 ? -7.839 -14.461 -14.056 1.00 75.56 103 PRO A CA 1
ATOM 787 C C . PRO A 1 103 ? -7.580 -14.848 -12.602 1.00 75.56 103 PRO A C 1
ATOM 789 O O . PRO A 1 103 ? -6.626 -14.376 -11.980 1.00 75.56 103 PRO A O 1
ATOM 792 N N . GLN A 1 104 ? -8.423 -15.726 -12.064 1.00 67.12 104 GLN A N 1
ATOM 793 C CA . GLN A 1 104 ? -8.110 -16.365 -10.796 1.00 67.12 104 GLN A CA 1
ATOM 794 C C . GLN A 1 104 ? -6.829 -17.168 -10.995 1.00 67.12 104 GLN A C 1
ATOM 796 O O . GLN A 1 104 ? -6.744 -17.976 -11.918 1.00 67.12 104 GLN A O 1
ATOM 801 N N . THR A 1 105 ? -5.818 -16.893 -10.172 1.00 60.03 105 THR A N 1
ATOM 802 C CA . THR A 1 105 ? -4.541 -17.602 -10.211 1.00 60.03 105 THR A CA 1
ATOM 803 C C . THR A 1 105 ? -4.820 -19.097 -10.095 1.00 60.03 105 THR A C 1
ATOM 805 O O . THR A 1 105 ? -5.231 -19.567 -9.034 1.00 60.03 105 THR A O 1
ATOM 808 N N . GLU A 1 106 ? -4.628 -19.848 -11.182 1.00 56.28 106 GLU A N 1
ATOM 809 C CA . GLU A 1 106 ? -4.626 -21.307 -11.110 1.00 56.28 106 GLU A CA 1
ATOM 810 C C . GLU A 1 106 ? -3.582 -21.721 -10.072 1.00 56.28 106 GLU A C 1
ATOM 812 O O . GLU A 1 106 ? -2.504 -21.122 -9.994 1.00 56.28 106 GLU A O 1
ATOM 817 N N . GLN A 1 107 ? -3.917 -22.701 -9.230 1.00 54.88 107 GLN A N 1
ATOM 818 C CA . GLN A 1 107 ? -3.028 -23.181 -8.176 1.00 54.88 107 GLN A CA 1
ATOM 819 C C . GLN A 1 107 ? -1.720 -23.664 -8.805 1.00 54.88 107 GLN A C 1
ATOM 821 O O . GLN A 1 107 ? -1.632 -24.765 -9.347 1.00 54.88 107 GLN A O 1
ATOM 826 N N . SER A 1 108 ? -0.705 -22.802 -8.763 1.00 57.31 108 SER A N 1
ATOM 827 C CA . SER A 1 108 ? 0.622 -23.132 -9.255 1.00 57.31 108 SER A CA 1
ATOM 828 C C . SER A 1 108 ? 1.159 -24.308 -8.435 1.00 57.31 108 SER A C 1
ATOM 830 O O . SER A 1 108 ? 1.053 -24.286 -7.207 1.00 57.31 108 SER A O 1
ATOM 832 N N . PRO A 1 109 ? 1.775 -25.322 -9.063 1.00 59.00 109 PRO A N 1
ATOM 833 C CA . PRO A 1 109 ? 2.397 -26.436 -8.345 1.00 59.00 109 PRO A CA 1
ATOM 834 C C . PRO A 1 109 ? 3.605 -25.999 -7.494 1.00 59.00 109 PRO A C 1
ATOM 836 O O . PRO A 1 109 ? 4.170 -26.801 -6.753 1.00 59.00 109 PRO A O 1
ATOM 839 N N . VAL A 1 110 ? 4.027 -24.736 -7.603 1.00 69.06 110 VAL A N 1
ATOM 840 C CA . VAL A 1 110 ? 5.098 -24.138 -6.804 1.00 69.06 110 VAL A CA 1
ATOM 841 C C . VAL A 1 110 ? 4.529 -23.636 -5.478 1.00 69.06 110 VAL A C 1
ATOM 843 O O . VAL A 1 110 ? 3.580 -22.855 -5.467 1.00 69.06 110 VAL A O 1
ATOM 846 N N . ALA A 1 111 ? 5.146 -24.046 -4.364 1.00 72.12 111 ALA A N 1
ATOM 847 C CA . ALA A 1 111 ? 4.765 -23.590 -3.030 1.00 72.12 111 ALA A CA 1
ATOM 848 C C . ALA A 1 111 ? 4.707 -22.047 -2.959 1.00 72.12 111 ALA A C 1
ATOM 850 O O . ALA A 1 111 ? 5.625 -21.378 -3.457 1.00 72.12 111 ALA A O 1
ATOM 851 N N . PRO A 1 112 ? 3.654 -21.471 -2.349 1.00 81.50 112 PRO A N 1
ATOM 852 C CA . PRO A 1 112 ? 3.497 -20.027 -2.267 1.00 81.50 112 PRO A CA 1
ATOM 853 C C . PRO A 1 112 ? 4.642 -19.409 -1.460 1.00 81.50 112 PRO A C 1
ATOM 855 O O . PRO A 1 112 ? 5.076 -19.943 -0.439 1.00 81.50 112 PRO A O 1
ATOM 858 N N . LYS A 1 113 ? 5.154 -18.273 -1.941 1.00 86.81 113 LYS A N 1
ATOM 859 C CA . LYS A 1 113 ? 6.235 -17.541 -1.273 1.00 86.81 113 LYS A CA 1
ATOM 860 C C . LYS A 1 113 ? 5.711 -16.854 -0.013 1.00 86.81 113 LYS A C 1
ATOM 862 O O . LYS A 1 113 ? 4.633 -16.261 -0.032 1.00 86.81 113 LYS A O 1
ATOM 867 N N . T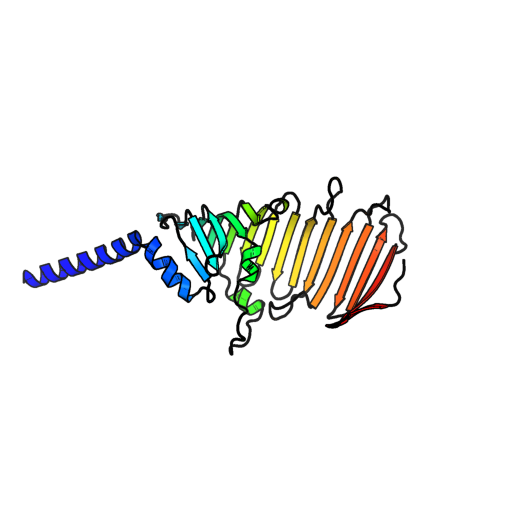HR A 1 114 ? 6.505 -16.882 1.053 1.00 90.12 114 THR A N 1
ATOM 868 C CA . THR A 1 114 ? 6.183 -16.170 2.297 1.00 90.12 114 THR A CA 1
ATOM 869 C C . THR A 1 114 ? 6.364 -14.658 2.140 1.00 90.12 114 THR A C 1
ATOM 871 O O . THR A 1 114 ? 7.080 -14.199 1.245 1.00 90.12 114 THR A O 1
ATOM 874 N N . LEU A 1 115 ? 5.768 -13.866 3.036 1.00 90.38 115 LEU A N 1
ATOM 875 C CA . LEU A 1 115 ? 5.953 -12.413 3.084 1.00 90.38 115 LEU A CA 1
ATOM 876 C C . LEU A 1 115 ? 7.432 -12.030 3.141 1.00 90.38 115 LEU A C 1
ATOM 878 O O . LEU A 1 115 ? 7.884 -11.233 2.328 1.00 90.38 115 LEU A O 1
ATOM 882 N N . ALA A 1 116 ? 8.210 -12.639 4.037 1.00 89.94 116 ALA A N 1
ATOM 883 C CA . ALA A 1 116 ? 9.641 -12.354 4.152 1.00 89.94 116 ALA A CA 1
ATOM 884 C C . ALA A 1 116 ? 10.414 -12.686 2.859 1.00 89.94 116 ALA A C 1
ATOM 886 O O . ALA A 1 116 ? 11.319 -11.950 2.470 1.00 89.94 116 ALA A O 1
ATOM 887 N N . GLN A 1 117 ? 10.037 -13.759 2.152 1.00 90.94 117 GLN A N 1
ATOM 888 C CA . GLN A 1 117 ? 10.645 -14.096 0.863 1.00 90.94 117 GLN A CA 1
ATOM 889 C C . GLN A 1 117 ? 10.313 -13.055 -0.206 1.00 90.94 117 GLN A C 1
ATOM 891 O O . GLN A 1 117 ? 11.213 -12.634 -0.930 1.00 90.94 117 GLN A O 1
ATOM 896 N N . TRP A 1 118 ? 9.058 -12.606 -0.288 1.00 90.50 118 TRP A N 1
ATOM 897 C CA . TRP A 1 118 ? 8.676 -11.507 -1.175 1.00 90.50 118 TRP A CA 1
ATOM 898 C C . TRP A 1 118 ? 9.454 -10.232 -0.866 1.00 90.50 118 TRP A C 1
ATOM 900 O O . TRP A 1 118 ? 10.016 -9.633 -1.779 1.00 90.50 118 TRP A O 1
ATOM 910 N N . GLN A 1 119 ? 9.550 -9.865 0.412 1.00 92.94 119 GLN A N 1
ATOM 911 C CA . GLN A 1 119 ? 10.291 -8.688 0.862 1.00 92.94 119 GLN A CA 1
ATOM 912 C C . GLN A 1 119 ? 11.760 -8.761 0.446 1.00 92.94 119 GLN A C 1
ATOM 914 O O . GLN A 1 119 ? 12.257 -7.818 -0.160 1.00 92.94 119 GLN A O 1
ATOM 919 N N . SER A 1 120 ? 12.416 -9.911 0.629 1.00 92.69 120 SER A N 1
ATOM 920 C CA . SER A 1 120 ? 13.824 -10.092 0.250 1.00 92.69 120 SER A CA 1
ATOM 921 C C . SER A 1 120 ? 14.107 -9.923 -1.250 1.00 92.69 120 SER A C 1
ATOM 923 O O . SER A 1 120 ? 15.242 -9.648 -1.637 1.00 92.69 120 SER A O 1
ATOM 925 N N . MET A 1 121 ? 13.085 -10.075 -2.101 1.00 90.75 121 MET A N 1
ATOM 926 C CA . MET A 1 121 ? 13.180 -9.891 -3.554 1.00 90.75 121 MET A CA 1
ATOM 927 C C . MET A 1 121 ? 12.956 -8.435 -3.979 1.00 90.75 121 MET A C 1
ATOM 929 O O . MET A 1 121 ? 13.198 -8.104 -5.141 1.00 90.75 121 MET A O 1
ATOM 933 N N . LEU A 1 122 ? 12.496 -7.563 -3.075 1.00 91.56 122 LEU A N 1
ATOM 934 C CA . LEU A 1 122 ? 12.263 -6.159 -3.382 1.00 91.56 122 LEU A CA 1
ATOM 935 C C . LEU A 1 122 ? 13.597 -5.406 -3.456 1.00 91.56 122 LEU A C 1
ATOM 937 O O . LEU A 1 122 ? 14.347 -5.362 -2.476 1.00 91.56 122 LEU A O 1
ATOM 941 N N . PRO A 1 123 ? 13.905 -4.760 -4.594 1.00 91.75 123 PRO A N 1
ATOM 942 C CA . PRO A 1 123 ? 15.088 -3.926 -4.686 1.00 91.75 123 PRO A CA 1
ATOM 943 C C . PRO A 1 123 ? 14.925 -2.683 -3.812 1.00 91.75 123 PRO A C 1
ATOM 945 O O . PRO A 1 123 ? 13.814 -2.173 -3.638 1.00 91.75 123 PRO A O 1
ATOM 948 N N . ASN A 1 124 ? 16.047 -2.125 -3.351 1.00 95.44 124 ASN A N 1
ATOM 949 C CA . ASN A 1 124 ? 16.047 -0.824 -2.692 1.00 95.44 124 ASN A CA 1
ATOM 950 C C . ASN A 1 124 ? 15.441 0.217 -3.646 1.00 95.44 124 ASN A C 1
ATOM 952 O O . ASN A 1 124 ? 16.077 0.626 -4.619 1.00 95.44 124 ASN A O 1
ATOM 956 N N . THR A 1 125 ? 14.205 0.633 -3.358 1.00 96.12 125 THR A N 1
ATOM 957 C CA . THR A 1 125 ? 13.396 1.466 -4.262 1.00 96.12 125 THR A CA 1
ATOM 958 C C . THR A 1 125 ? 12.600 2.521 -3.507 1.00 96.12 125 THR A C 1
ATOM 960 O O . THR A 1 125 ? 12.068 2.244 -2.431 1.00 96.12 125 THR A O 1
ATOM 963 N N . TRP A 1 126 ? 12.535 3.726 -4.062 1.00 97.75 126 TRP A N 1
ATOM 964 C CA . TRP A 1 126 ? 11.557 4.751 -3.721 1.00 97.75 126 TRP A CA 1
ATOM 965 C C . TRP A 1 126 ? 10.548 4.882 -4.855 1.00 97.75 126 TRP A C 1
ATOM 967 O O . TRP A 1 126 ? 10.939 4.971 -6.019 1.00 97.75 126 TRP A O 1
ATOM 977 N N . ILE A 1 127 ? 9.265 4.901 -4.510 1.00 98.00 127 ILE A N 1
ATOM 978 C CA . ILE A 1 127 ? 8.171 5.100 -5.462 1.00 98.00 127 ILE A CA 1
ATOM 979 C C . ILE A 1 127 ? 7.359 6.294 -4.983 1.00 98.00 127 ILE A C 1
ATOM 981 O O . ILE A 1 127 ? 6.903 6.298 -3.845 1.00 98.00 127 ILE A O 1
ATOM 985 N N . ASN A 1 128 ? 7.168 7.289 -5.841 1.00 98.44 128 ASN A N 1
ATOM 986 C CA . ASN A 1 128 ? 6.300 8.429 -5.582 1.00 98.44 128 ASN A CA 1
ATOM 987 C C . ASN A 1 128 ? 5.265 8.526 -6.696 1.00 98.44 128 ASN A C 1
ATOM 989 O O . ASN A 1 128 ? 5.627 8.597 -7.868 1.00 98.44 128 ASN A O 1
ATOM 993 N N . ILE A 1 129 ? 3.993 8.553 -6.325 1.00 98.50 129 ILE A N 1
ATOM 994 C CA . ILE A 1 129 ? 2.871 8.796 -7.225 1.00 98.50 129 ILE A CA 1
ATOM 995 C C . ILE A 1 129 ? 2.204 10.076 -6.746 1.00 98.50 129 ILE A C 1
ATOM 997 O O . ILE A 1 129 ? 1.645 10.093 -5.651 1.00 98.50 129 ILE A O 1
ATOM 1001 N N . ASP A 1 130 ? 2.277 11.143 -7.537 1.00 98.25 130 ASP A N 1
ATOM 1002 C CA . ASP A 1 130 ? 1.759 12.450 -7.125 1.00 98.25 130 ASP A CA 1
ATOM 1003 C C . ASP A 1 130 ? 0.229 12.476 -7.071 1.00 98.25 130 ASP A C 1
ATOM 1005 O O . ASP A 1 130 ? -0.335 13.108 -6.176 1.00 98.25 130 ASP A O 1
ATOM 1009 N N . LYS A 1 131 ? -0.438 11.749 -7.976 1.00 97.88 131 LYS A N 1
ATOM 1010 C CA . LYS A 1 131 ? -1.893 11.595 -7.983 1.00 97.88 131 LYS A CA 1
ATOM 1011 C C . LYS A 1 131 ? -2.308 10.153 -8.283 1.00 97.88 131 LYS A C 1
ATOM 1013 O O . LYS A 1 131 ? -2.261 9.717 -9.428 1.00 97.88 131 LYS A O 1
ATOM 1018 N N . LEU A 1 132 ? -2.732 9.423 -7.259 1.00 97.62 132 LEU A N 1
ATOM 1019 C CA . LEU A 1 132 ? -3.379 8.121 -7.381 1.00 97.62 132 LEU A CA 1
ATOM 1020 C C . LEU A 1 132 ? -4.896 8.315 -7.353 1.00 97.62 132 LEU A C 1
ATOM 1022 O O . LEU A 1 132 ? -5.424 8.892 -6.405 1.00 97.62 132 LEU A O 1
ATOM 1026 N N . ILE A 1 133 ? -5.581 7.860 -8.395 1.00 96.75 133 ILE A N 1
ATOM 1027 C CA . ILE A 1 133 ? -7.029 7.969 -8.573 1.00 96.75 133 ILE A CA 1
ATOM 1028 C C . ILE A 1 133 ? -7.606 6.560 -8.627 1.00 96.75 133 ILE A C 1
ATOM 1030 O O . ILE A 1 133 ? -7.087 5.700 -9.336 1.00 96.75 133 ILE A O 1
ATOM 1034 N N . PHE A 1 134 ? -8.703 6.344 -7.911 1.00 94.25 134 PHE A N 1
ATOM 1035 C CA . PHE A 1 134 ? -9.480 5.114 -7.978 1.00 94.25 134 PHE A CA 1
ATOM 1036 C C . PHE A 1 134 ? -10.812 5.438 -8.640 1.00 94.25 134 PHE A C 1
ATOM 1038 O O . PHE A 1 134 ? -11.558 6.264 -8.124 1.00 94.25 134 PHE A O 1
ATOM 1045 N N . SER A 1 135 ? -11.125 4.818 -9.772 1.00 92.88 135 SER A N 1
ATOM 1046 C CA . SER A 1 135 ? -12.398 5.009 -10.464 1.00 92.88 135 SER A CA 1
ATOM 1047 C C . SER A 1 135 ? -13.396 3.915 -10.040 1.00 92.88 135 SER A C 1
ATOM 1049 O O . SER A 1 135 ? -13.024 2.733 -10.007 1.00 92.88 135 SER A O 1
ATOM 1051 N N . PRO A 1 136 ? -14.647 4.277 -9.671 1.00 91.88 136 PRO A N 1
ATOM 1052 C CA . PRO A 1 136 ? -15.266 5.616 -9.704 1.00 91.88 136 PRO A CA 1
ATOM 1053 C C . PRO A 1 136 ? -15.206 6.399 -8.365 1.00 91.88 136 PRO A C 1
ATOM 1055 O O . PRO A 1 136 ? -16.056 7.245 -8.111 1.00 91.88 136 PRO A O 1
ATOM 1058 N N . TRP A 1 137 ? -14.251 6.114 -7.480 1.00 92.12 137 TRP A N 1
ATOM 1059 C CA . TRP A 1 137 ? -14.144 6.695 -6.131 1.00 92.12 137 TRP A CA 1
ATOM 1060 C C . TRP A 1 137 ? -13.086 7.806 -6.034 1.00 92.12 137 TRP A C 1
ATOM 1062 O O . TRP A 1 137 ? -12.169 7.750 -5.209 1.00 92.12 137 TRP A O 1
ATOM 1072 N N . GLN A 1 138 ? -13.193 8.842 -6.872 1.00 92.06 138 GLN A N 1
ATOM 1073 C CA . GLN A 1 138 ? -12.148 9.872 -6.974 1.00 92.06 138 GLN A CA 1
ATOM 1074 C C . GLN A 1 138 ? -11.988 10.722 -5.703 1.00 92.06 138 GLN A C 1
ATOM 1076 O O . GLN A 1 138 ? -10.945 11.338 -5.513 1.00 92.06 138 GLN A O 1
ATOM 1081 N N . GLU A 1 139 ? -12.973 10.731 -4.804 1.00 92.38 139 GLU A N 1
ATOM 1082 C CA . GLU A 1 139 ? -12.887 11.407 -3.500 1.00 92.38 139 GLU A CA 1
ATOM 1083 C C . GLU A 1 139 ? -11.772 10.848 -2.590 1.00 92.38 139 GLU A C 1
ATOM 1085 O O . GLU A 1 139 ? -11.282 11.549 -1.707 1.00 92.38 139 GLU A O 1
ATOM 1090 N N . TRP A 1 140 ? -11.341 9.603 -2.826 1.00 93.94 140 TRP A N 1
ATOM 1091 C CA . TRP A 1 140 ? -10.269 8.941 -2.077 1.00 93.94 140 TRP A CA 1
ATOM 1092 C C . TRP A 1 140 ? -8.892 9.143 -2.710 1.00 93.94 140 TRP A C 1
ATOM 1094 O O . TRP A 1 140 ? -7.915 8.552 -2.249 1.00 93.94 140 TRP A O 1
ATOM 1104 N N . GLN A 1 141 ? -8.791 9.960 -3.763 1.00 96.44 141 GLN A N 1
ATOM 1105 C CA . GLN A 1 141 ? -7.526 10.230 -4.441 1.00 96.44 141 GLN A CA 1
ATOM 1106 C C . GLN A 1 141 ? -6.493 10.878 -3.507 1.00 96.44 141 GLN A C 1
ATOM 1108 O O . GLN A 1 141 ? -6.823 11.568 -2.537 1.00 96.44 141 GLN A O 1
ATOM 1113 N N . GLY A 1 142 ? -5.219 10.706 -3.836 1.00 97.62 142 GLY A N 1
ATOM 1114 C CA . GLY A 1 142 ? -4.139 11.222 -3.008 1.00 97.62 142 GLY A CA 1
ATOM 1115 C C . GLY A 1 142 ? -2.759 10.905 -3.553 1.00 97.62 142 GLY A C 1
ATOM 1116 O O . GLY A 1 142 ? -2.598 10.307 -4.615 1.00 97.62 142 GLY A O 1
ATOM 1117 N N . LYS A 1 143 ? -1.747 11.327 -2.804 1.00 98.44 143 LYS A N 1
ATOM 1118 C CA . LYS A 1 143 ? -0.343 11.045 -3.084 1.00 98.44 143 LYS A CA 1
ATOM 1119 C C . LYS A 1 143 ? 0.077 9.751 -2.393 1.00 98.44 143 LYS A C 1
ATOM 1121 O O . LYS A 1 143 ? -0.167 9.596 -1.198 1.00 98.44 143 LYS A O 1
ATOM 1126 N N . LEU A 1 144 ? 0.769 8.868 -3.111 1.00 98.44 144 LEU A N 1
ATOM 1127 C CA . LEU A 1 144 ? 1.379 7.659 -2.553 1.00 98.44 144 LEU A CA 1
ATOM 1128 C C . LEU A 1 144 ? 2.904 7.785 -2.566 1.00 98.44 144 LEU A C 1
ATOM 1130 O O . LEU A 1 144 ? 3.503 8.098 -3.594 1.00 98.44 144 LEU A O 1
ATOM 1134 N N . SER A 1 145 ? 3.537 7.470 -1.442 1.00 98.31 145 SER A N 1
ATOM 1135 C CA . SER A 1 145 ? 4.985 7.333 -1.324 1.00 98.31 145 SER A CA 1
ATOM 1136 C C . SER A 1 145 ? 5.334 5.989 -0.692 1.00 98.31 145 SER A C 1
ATOM 1138 O O . SER A 1 145 ? 4.820 5.638 0.369 1.00 98.31 145 SER A O 1
ATOM 1140 N N . LEU A 1 146 ? 6.237 5.249 -1.331 1.00 97.75 146 LEU A N 1
ATOM 1141 C CA . LEU A 1 146 ? 6.751 3.967 -0.858 1.00 97.75 146 LEU A CA 1
ATOM 1142 C C . LEU A 1 146 ? 8.267 4.032 -0.713 1.00 97.75 146 LEU A C 1
ATOM 1144 O O . LEU A 1 146 ? 8.971 4.496 -1.615 1.00 97.75 146 LEU A O 1
ATOM 1148 N N . ALA A 1 147 ? 8.781 3.494 0.387 1.00 97.50 147 ALA A N 1
ATOM 1149 C CA . ALA A 1 147 ? 10.196 3.208 0.557 1.00 97.50 147 ALA A CA 1
ATOM 1150 C C . ALA A 1 147 ? 10.382 1.723 0.869 1.00 97.50 147 ALA A C 1
ATOM 1152 O O . ALA A 1 147 ? 10.041 1.252 1.947 1.00 97.50 147 ALA A O 1
ATOM 1153 N N . LEU A 1 148 ? 10.937 0.994 -0.098 1.00 96.56 148 LEU A N 1
ATOM 1154 C CA . LEU A 1 148 ? 11.078 -0.461 -0.075 1.00 96.56 148 LEU A CA 1
ATOM 1155 C C . LEU A 1 148 ? 12.543 -0.878 0.068 1.00 96.56 148 LEU A C 1
ATOM 1157 O O . LEU A 1 148 ? 13.357 -0.516 -0.784 1.00 96.56 148 LEU A O 1
ATOM 1161 N N . THR A 1 149 ? 12.881 -1.619 1.113 1.00 95.25 149 THR A N 1
ATOM 1162 C CA . THR A 1 149 ? 14.129 -2.388 1.224 1.00 95.25 149 THR A CA 1
ATOM 1163 C C . THR A 1 149 ? 13.802 -3.881 1.283 1.00 95.25 149 THR A C 1
ATOM 1165 O O . THR A 1 149 ? 12.626 -4.254 1.334 1.00 95.25 149 THR A O 1
ATOM 1168 N N . SER A 1 150 ? 14.835 -4.729 1.302 1.00 93.44 150 SER A N 1
ATOM 1169 C CA . SER A 1 150 ? 14.675 -6.184 1.428 1.00 93.44 150 SER A CA 1
ATOM 1170 C C . SER A 1 150 ? 13.957 -6.617 2.711 1.00 93.44 150 SER A C 1
ATOM 1172 O O . SER A 1 150 ? 13.378 -7.697 2.754 1.00 93.44 150 SER A O 1
ATOM 1174 N N . ASP A 1 151 ? 13.986 -5.773 3.748 1.00 92.94 151 ASP A N 1
ATOM 1175 C CA . ASP A 1 151 ? 13.539 -6.139 5.096 1.00 92.94 151 ASP A CA 1
ATOM 1176 C C . ASP A 1 151 ? 12.413 -5.235 5.615 1.00 92.94 151 ASP A C 1
ATOM 1178 O O . ASP A 1 151 ? 11.721 -5.604 6.561 1.00 92.94 151 ASP A O 1
ATOM 1182 N N . ILE A 1 152 ? 12.269 -4.025 5.060 1.00 95.31 152 ILE A N 1
ATOM 1183 C CA . ILE A 1 152 ? 11.336 -3.002 5.542 1.00 95.31 152 ILE A CA 1
ATOM 1184 C C . ILE A 1 152 ? 10.626 -2.348 4.356 1.00 95.31 152 ILE A C 1
ATOM 1186 O O . ILE A 1 152 ? 11.266 -1.871 3.416 1.00 95.31 152 ILE A O 1
ATOM 1190 N N . GLN A 1 153 ? 9.300 -2.253 4.424 1.00 96.62 153 GLN A N 1
ATOM 1191 C CA . GLN A 1 153 ? 8.491 -1.499 3.470 1.00 96.62 153 GLN A CA 1
ATOM 1192 C C . GLN A 1 153 ? 7.701 -0.434 4.214 1.00 96.62 153 GLN A C 1
ATOM 1194 O O . GLN A 1 153 ? 6.865 -0.736 5.058 1.00 96.62 153 GLN A O 1
ATOM 1199 N N . GLN A 1 154 ? 7.978 0.825 3.901 1.00 97.94 154 GLN A N 1
ATOM 1200 C CA . GLN A 1 154 ? 7.252 1.966 4.439 1.00 97.94 154 GLN A CA 1
ATOM 1201 C C . GLN A 1 154 ? 6.291 2.488 3.382 1.00 97.94 154 GLN A C 1
ATOM 1203 O O . GLN A 1 154 ? 6.688 2.703 2.233 1.00 97.94 154 GLN A O 1
ATOM 1208 N N . LEU A 1 155 ? 5.046 2.714 3.788 1.00 98.00 155 LEU A N 1
ATOM 1209 C CA . LEU A 1 155 ? 3.989 3.258 2.952 1.00 98.00 155 LEU A CA 1
ATOM 1210 C C . LEU A 1 155 ? 3.443 4.521 3.600 1.00 98.00 155 LEU A C 1
ATOM 1212 O O . LEU A 1 155 ? 3.111 4.532 4.785 1.00 98.00 155 LEU A O 1
ATOM 1216 N N . ARG A 1 156 ? 3.331 5.579 2.800 1.00 98.56 156 ARG A N 1
ATOM 1217 C CA . ARG A 1 156 ? 2.635 6.804 3.170 1.00 98.56 156 ARG A CA 1
ATOM 1218 C C . ARG A 1 156 ? 1.630 7.168 2.092 1.00 98.56 156 ARG A C 1
ATOM 1220 O O . ARG A 1 156 ? 1.990 7.253 0.919 1.00 98.56 156 ARG A O 1
ATOM 1227 N N . TYR A 1 157 ? 0.400 7.416 2.505 1.00 98.44 157 TYR A N 1
ATOM 1228 C CA . TYR A 1 157 ? -0.671 7.906 1.660 1.00 98.44 157 TYR A CA 1
ATOM 1229 C C . TYR A 1 157 ? -1.199 9.228 2.203 1.00 98.44 157 TYR A C 1
ATOM 1231 O O . TYR A 1 157 ? -1.452 9.355 3.398 1.00 98.44 157 TYR A O 1
ATOM 1239 N N . GLN A 1 158 ? -1.366 10.207 1.322 1.00 98.19 158 GLN A N 1
ATOM 1240 C CA . GLN A 1 158 ? -1.819 11.545 1.671 1.00 98.19 158 GLN A CA 1
ATOM 1241 C C . GLN A 1 158 ? -2.926 11.979 0.711 1.00 98.19 158 GLN A C 1
ATOM 1243 O O . GLN A 1 158 ? -2.652 12.487 -0.376 1.00 98.19 158 GLN A O 1
ATOM 1248 N N . GLY A 1 159 ? -4.172 11.781 1.123 1.00 97.19 159 GLY A N 1
ATOM 1249 C CA . GLY A 1 159 ? -5.369 12.294 0.466 1.00 97.19 159 GLY A CA 1
ATOM 1250 C C . GLY A 1 159 ? -6.088 13.333 1.325 1.00 97.19 159 GLY A C 1
ATOM 1251 O O . GLY A 1 159 ? -5.636 13.691 2.416 1.00 97.19 159 GLY A O 1
ATOM 1252 N N . GLU A 1 160 ? -7.213 13.821 0.807 1.00 94.25 160 GLU A N 1
ATOM 1253 C CA . GLU A 1 160 ? -8.109 14.735 1.526 1.00 94.25 160 GLU A CA 1
ATOM 1254 C C . GLU A 1 160 ? -8.968 13.977 2.547 1.00 94.25 160 GLU A C 1
ATOM 1256 O O . GLU A 1 160 ? -9.011 14.356 3.715 1.00 94.25 160 GLU A O 1
ATOM 1261 N N . LYS A 1 161 ? -9.586 12.863 2.125 1.00 94.44 161 LYS A N 1
ATOM 1262 C CA . LYS A 1 161 ? -10.428 12.018 2.988 1.00 94.44 161 LYS A CA 1
ATOM 1263 C C . LYS A 1 161 ? -9.671 10.942 3.757 1.00 94.44 161 LYS A C 1
ATOM 1265 O O . LYS A 1 161 ? -10.215 10.395 4.711 1.00 94.44 161 LYS A O 1
ATOM 1270 N N . VAL A 1 162 ? -8.442 10.621 3.354 1.00 96.00 162 VAL A N 1
ATOM 1271 C CA . VAL A 1 162 ? -7.654 9.572 4.005 1.00 96.00 162 VAL A CA 1
ATOM 1272 C C . VAL A 1 162 ? -6.178 9.928 4.079 1.00 96.00 162 VAL A C 1
ATOM 1274 O O . VAL A 1 162 ? -5.570 10.354 3.095 1.00 96.00 162 VAL A O 1
ATOM 1277 N N . LYS A 1 163 ? -5.583 9.703 5.246 1.00 97.88 163 LYS A N 1
ATOM 1278 C CA . LYS A 1 163 ? -4.133 9.677 5.431 1.00 97.88 163 LYS A CA 1
ATOM 1279 C C . LYS A 1 163 ? -3.748 8.346 6.029 1.00 97.88 163 LYS A C 1
ATOM 1281 O O . LYS A 1 163 ? -4.465 7.819 6.871 1.00 97.88 163 LYS A O 1
ATOM 1286 N N . PHE A 1 164 ? -2.620 7.814 5.595 1.00 98.19 164 PHE A N 1
ATOM 1287 C CA . PHE A 1 164 ? -2.096 6.574 6.135 1.00 98.19 164 PHE A CA 1
ATOM 1288 C C . PHE A 1 164 ? -0.579 6.640 6.207 1.00 98.19 164 PHE A C 1
ATOM 1290 O O . PHE A 1 164 ? 0.081 7.045 5.248 1.00 98.19 164 PHE A O 1
ATOM 1297 N N . GLN A 1 165 ? -0.020 6.159 7.307 1.00 98.50 165 GLN A N 1
ATOM 1298 C CA . GLN A 1 165 ? 1.392 5.869 7.431 1.00 98.50 165 GLN A CA 1
ATOM 1299 C C . GLN A 1 165 ? 1.581 4.539 8.149 1.00 98.50 165 GLN A C 1
ATOM 1301 O O . GLN A 1 165 ? 1.151 4.359 9.290 1.00 98.50 165 GLN A O 1
ATOM 1306 N N . GLY A 1 166 ? 2.285 3.626 7.487 1.00 97.88 166 GLY A N 1
ATOM 1307 C CA . GLY A 1 166 ? 2.561 2.308 8.028 1.00 97.88 166 GLY A CA 1
ATOM 1308 C C . GLY A 1 166 ? 3.897 1.742 7.575 1.00 97.88 166 GLY A C 1
ATOM 1309 O O . GLY A 1 166 ? 4.500 2.188 6.592 1.00 97.88 166 GLY A O 1
ATOM 1310 N N . GLN A 1 167 ? 4.361 0.745 8.317 1.00 97.94 167 GLN A N 1
ATOM 1311 C CA . GLN A 1 167 ? 5.599 0.032 8.061 1.00 97.94 167 GLN A CA 1
ATOM 1312 C C . GLN A 1 167 ? 5.385 -1.470 8.213 1.00 97.94 167 GLN A C 1
ATOM 1314 O O . GLN A 1 167 ? 4.909 -1.923 9.248 1.00 97.94 167 GLN A O 1
ATOM 1319 N N . LEU A 1 168 ? 5.811 -2.234 7.212 1.00 96.19 168 LEU A N 1
ATOM 1320 C CA . LEU A 1 168 ? 5.876 -3.688 7.248 1.00 96.19 168 LEU A CA 1
ATOM 1321 C C . LEU A 1 168 ? 7.334 -4.136 7.418 1.00 96.19 168 LEU A C 1
ATOM 1323 O O . LEU A 1 168 ? 8.214 -3.670 6.693 1.00 96.19 168 LEU A O 1
ATOM 1327 N N . LYS A 1 169 ? 7.585 -5.034 8.374 1.00 95.50 169 LYS A N 1
ATOM 1328 C CA . LYS A 1 169 ? 8.868 -5.722 8.575 1.00 95.50 169 LYS A CA 1
ATOM 1329 C C . LYS A 1 169 ? 8.606 -7.197 8.866 1.00 95.50 169 LYS A C 1
ATOM 1331 O O . LYS A 1 169 ? 8.153 -7.554 9.955 1.00 95.50 169 LYS A O 1
ATOM 1336 N N . GLY A 1 170 ? 8.891 -8.075 7.905 1.00 93.19 170 GLY A N 1
ATOM 1337 C CA . GLY A 1 170 ? 8.494 -9.480 8.010 1.00 93.19 170 GLY A CA 1
ATOM 1338 C C . GLY A 1 170 ? 6.969 -9.598 8.093 1.00 93.19 170 GLY A C 1
ATOM 1339 O O . GLY A 1 170 ? 6.279 -9.170 7.175 1.00 93.19 170 GLY A O 1
ATOM 1340 N N . GLN A 1 171 ? 6.440 -10.156 9.182 1.00 93.62 171 GLN A N 1
ATOM 1341 C CA . GLN A 1 171 ? 4.990 -10.215 9.425 1.00 93.62 171 GLN A CA 1
ATOM 1342 C C . GLN A 1 171 ? 4.463 -9.015 10.225 1.00 93.62 171 GLN A C 1
ATOM 1344 O O . GLN A 1 171 ? 3.256 -8.838 10.296 1.00 93.62 171 GLN A O 1
ATOM 1349 N N . GLN A 1 172 ? 5.326 -8.179 10.809 1.00 95.62 172 GLN A N 1
ATOM 1350 C CA . GLN A 1 172 ? 4.866 -7.081 11.657 1.00 95.62 172 GLN A CA 1
ATOM 1351 C C . GLN A 1 172 ? 4.491 -5.867 10.810 1.00 95.62 172 GLN A C 1
ATOM 1353 O O . GLN A 1 172 ? 5.363 -5.266 10.176 1.00 95.62 172 GLN A O 1
ATOM 1358 N N . LEU A 1 173 ? 3.212 -5.502 10.820 1.00 96.31 173 LEU A N 1
ATOM 1359 C CA . LEU A 1 173 ? 2.687 -4.262 10.267 1.00 96.31 173 LEU A CA 1
ATOM 1360 C C . LEU A 1 173 ? 2.400 -3.288 11.413 1.00 96.31 173 LEU A C 1
ATOM 1362 O O . LEU A 1 173 ? 1.501 -3.507 12.215 1.00 96.31 173 LEU A O 1
ATOM 1366 N N . THR A 1 174 ? 3.132 -2.184 11.458 1.00 97.56 174 THR A N 1
ATOM 1367 C CA . THR A 1 174 ? 2.868 -1.073 12.377 1.00 97.56 174 THR A CA 1
ATOM 1368 C C . THR A 1 174 ? 2.173 0.042 11.610 1.00 97.56 174 THR A C 1
ATOM 1370 O O . THR A 1 174 ? 2.721 0.549 10.630 1.00 97.56 174 THR A O 1
ATOM 1373 N N . VAL A 1 175 ? 0.987 0.446 12.055 1.00 97.69 175 VAL A N 1
ATOM 1374 C CA . VAL A 1 175 ? 0.254 1.610 11.547 1.00 97.69 175 VAL A CA 1
ATOM 1375 C C . VAL A 1 175 ? 0.436 2.745 12.542 1.00 97.69 175 VAL A C 1
ATOM 1377 O O . VAL A 1 175 ? -0.097 2.715 13.648 1.00 97.69 175 VAL A O 1
ATOM 1380 N N . SER A 1 176 ? 1.221 3.745 12.147 1.00 97.12 176 SER A N 1
ATOM 1381 C CA . SER A 1 176 ? 1.503 4.921 12.977 1.00 97.12 176 SER A CA 1
ATOM 1382 C C . SER A 1 176 ? 0.481 6.040 12.794 1.00 97.12 176 SER A C 1
ATOM 1384 O O . SER A 1 176 ? 0.408 6.937 13.625 1.00 97.12 176 SER A O 1
ATOM 1386 N N . GLU A 1 177 ? -0.252 6.028 11.681 1.00 97.31 177 GLU A N 1
ATOM 1387 C CA . GLU A 1 177 ? -1.290 7.010 11.374 1.00 97.31 177 GLU A CA 1
ATOM 1388 C C . GLU A 1 177 ? -2.292 6.385 10.404 1.00 97.31 177 GLU A C 1
ATOM 1390 O O . GLU A 1 177 ? -1.907 5.876 9.349 1.00 97.31 177 GLU A O 1
ATOM 1395 N N . LEU A 1 178 ? -3.572 6.450 10.743 1.00 97.06 178 LEU A N 1
ATOM 1396 C CA . LEU A 1 178 ? -4.679 6.268 9.819 1.00 97.06 178 LEU A CA 1
ATOM 1397 C C . LEU A 1 178 ? -5.752 7.285 10.195 1.00 97.06 178 LEU A C 1
ATOM 1399 O O . LEU A 1 178 ? -6.416 7.125 11.212 1.00 97.06 178 LEU A O 1
ATOM 1403 N N . ASP A 1 179 ? -5.921 8.307 9.365 1.00 96.00 179 ASP A N 1
ATOM 1404 C CA . ASP A 1 179 ? -6.979 9.303 9.512 1.00 96.00 179 ASP A CA 1
ATOM 1405 C C . ASP A 1 179 ? -7.992 9.085 8.390 1.00 96.00 179 ASP A C 1
ATOM 1407 O O . ASP A 1 179 ? -7.618 9.126 7.217 1.00 96.00 179 ASP A O 1
ATOM 1411 N N . VAL A 1 180 ? -9.266 8.882 8.726 1.00 94.94 180 VAL A N 1
ATOM 1412 C CA . VAL A 1 180 ? -10.344 8.666 7.749 1.00 94.94 180 VAL A CA 1
ATOM 1413 C C . VAL A 1 180 ? -11.504 9.616 8.016 1.00 94.94 180 VAL A C 1
ATOM 1415 O O . VAL A 1 180 ? -12.161 9.552 9.054 1.00 94.94 180 VAL A O 1
ATOM 1418 N N . VAL A 1 181 ? -11.805 10.475 7.046 1.00 92.69 181 VAL A N 1
ATOM 1419 C CA . VAL A 1 181 ? -13.009 11.313 7.040 1.00 92.69 181 VAL A CA 1
ATOM 1420 C C . VAL A 1 181 ? -14.174 10.472 6.516 1.00 92.69 181 VAL A C 1
ATOM 1422 O O . VAL A 1 181 ? -14.485 10.482 5.326 1.00 92.69 181 VAL A O 1
ATOM 1425 N N . ALA A 1 182 ? -14.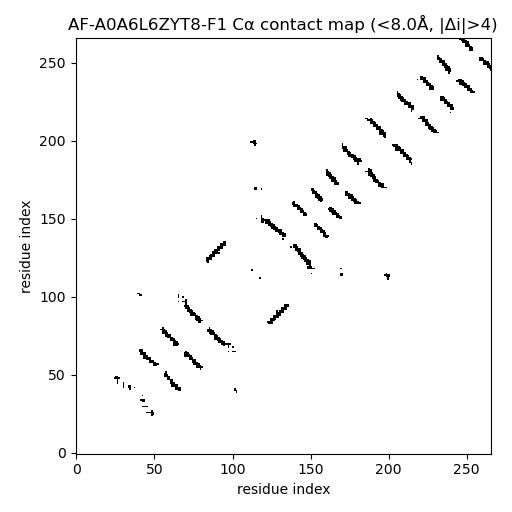787 9.695 7.410 1.00 84.75 182 ALA A N 1
ATOM 1426 C CA . ALA A 1 182 ? -15.891 8.795 7.069 1.00 84.75 182 ALA A CA 1
ATOM 1427 C C . ALA A 1 182 ? -17.218 9.536 6.819 1.00 84.75 182 ALA A C 1
ATOM 1429 O O . ALA A 1 182 ? -18.024 9.095 6.002 1.00 84.75 182 ALA A O 1
ATOM 1430 N N . PHE A 1 183 ? -17.433 10.671 7.494 1.00 83.25 183 PHE A N 1
ATOM 1431 C CA . PHE A 1 183 ? -18.672 11.446 7.425 1.00 83.25 183 PHE A CA 1
ATOM 1432 C C . 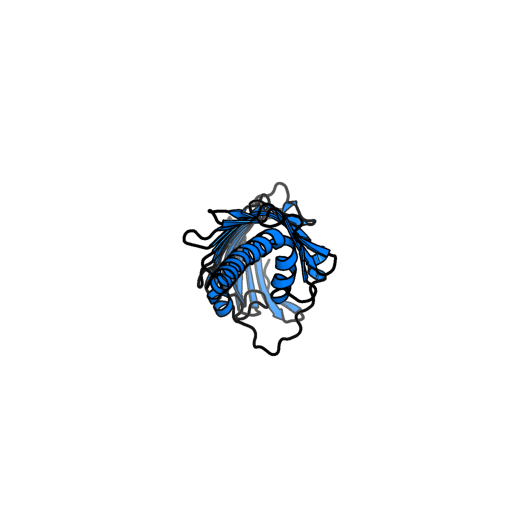PHE A 1 183 ? -18.381 12.927 7.175 1.00 83.25 183 PHE A C 1
ATOM 1434 O O . PHE A 1 183 ? -17.441 13.493 7.736 1.00 83.25 183 PHE A O 1
ATOM 1441 N N . GLU A 1 184 ? -19.199 13.567 6.336 1.00 82.00 184 GLU A N 1
ATOM 1442 C CA . GLU A 1 184 ? -19.069 14.999 6.063 1.00 82.00 184 GLU A CA 1
ATOM 1443 C C . GLU A 1 184 ? -19.267 15.827 7.336 1.00 82.00 184 GLU A C 1
ATOM 1445 O O . GLU A 1 184 ? -20.146 15.548 8.152 1.00 82.00 184 GLU A O 1
ATOM 1450 N N . ASN A 1 185 ? -18.455 16.877 7.484 1.00 83.25 185 ASN A N 1
ATOM 1451 C CA . ASN A 1 185 ? -18.475 17.796 8.627 1.00 83.25 185 ASN A CA 1
ATOM 1452 C C . ASN A 1 185 ? -18.206 17.143 9.996 1.00 83.25 185 ASN A C 1
ATOM 1454 O O . ASN A 1 185 ? -18.475 17.760 11.026 1.00 83.25 185 ASN A O 1
ATOM 1458 N N . GLN A 1 186 ? -17.655 15.928 10.029 1.00 83.88 186 GLN A N 1
ATOM 1459 C CA . GLN A 1 186 ? -17.197 15.281 11.257 1.00 83.88 186 GLN A CA 1
ATOM 1460 C C . GLN A 1 186 ? -15.665 15.221 11.308 1.00 83.88 186 GLN A C 1
ATOM 1462 O O . GLN A 1 186 ? -15.012 15.183 10.261 1.00 83.88 186 GLN A O 1
ATOM 1467 N N . PRO A 1 187 ? -15.065 15.228 12.514 1.00 86.75 187 PRO A N 1
ATOM 1468 C CA . PRO A 1 187 ? -13.635 14.985 12.648 1.00 86.75 187 PRO A CA 1
ATOM 1469 C C . PRO A 1 187 ? -13.269 13.593 12.101 1.00 86.75 187 PRO A C 1
ATOM 1471 O O . PRO A 1 187 ? -14.093 12.676 12.162 1.00 86.75 187 PRO A O 1
ATOM 1474 N N . PRO A 1 188 ? -12.044 13.412 11.576 1.00 89.88 188 PRO A N 1
ATOM 1475 C CA . PRO A 1 188 ? -11.608 12.119 11.073 1.00 89.88 188 PRO A CA 1
ATOM 1476 C C . PRO A 1 188 ? -11.535 11.092 12.203 1.00 89.88 188 PRO A C 1
ATOM 1478 O O . PRO A 1 188 ? -11.110 11.407 13.317 1.00 89.88 188 PRO A O 1
ATOM 1481 N N . VAL A 1 189 ? -11.887 9.851 11.878 1.00 91.44 189 VAL A N 1
ATOM 1482 C CA . VAL A 1 189 ? -11.570 8.690 12.709 1.00 91.44 189 VAL A CA 1
ATOM 1483 C C . VAL A 1 189 ? -10.066 8.482 12.646 1.00 91.44 189 VAL A C 1
ATOM 1485 O O . VAL A 1 189 ? -9.507 8.410 11.550 1.00 91.44 189 VAL A O 1
ATOM 1488 N N . LYS A 1 190 ? -9.423 8.402 13.809 1.00 93.81 190 LYS A N 1
ATOM 1489 C CA . LYS A 1 190 ? -7.981 8.180 13.922 1.00 93.81 190 LYS A CA 1
ATOM 1490 C C . LYS A 1 190 ? -7.720 6.774 14.408 1.00 93.81 190 LYS A C 1
ATOM 1492 O O . LYS A 1 190 ? -8.345 6.369 15.379 1.00 93.81 190 LYS A O 1
ATOM 1497 N N . LEU A 1 191 ? -6.792 6.062 13.785 1.00 93.69 191 LEU A N 1
ATOM 1498 C CA . LEU A 1 191 ? -6.394 4.719 14.188 1.00 93.69 191 LEU A CA 1
ATOM 1499 C C . LEU A 1 191 ? -4.873 4.580 14.188 1.00 93.69 191 LEU A C 1
ATOM 1501 O O . LEU A 1 191 ? -4.180 5.029 13.273 1.00 93.69 191 LEU A O 1
ATOM 1505 N N . VAL A 1 192 ? -4.371 3.904 15.214 1.00 95.19 192 VAL A N 1
ATOM 1506 C CA . VAL A 1 192 ? -2.995 3.418 15.317 1.00 95.19 192 VAL A CA 1
ATOM 1507 C C . VAL A 1 192 ? -3.027 1.962 15.759 1.00 95.19 192 VAL A C 1
ATOM 1509 O O . VAL A 1 192 ? -3.985 1.520 16.390 1.00 95.19 192 VAL A O 1
ATOM 1512 N N . GLY A 1 193 ? -2.004 1.190 15.418 1.00 93.75 193 GLY A N 1
ATOM 1513 C CA . GLY A 1 193 ? -1.994 -0.207 15.825 1.00 93.75 193 GLY A CA 1
ATOM 1514 C C . GLY A 1 193 ? -0.810 -1.005 15.326 1.00 93.75 193 GLY A C 1
ATOM 1515 O O . GLY A 1 193 ? -0.031 -0.574 14.470 1.00 93.75 193 GLY A O 1
ATOM 1516 N N . GLU A 1 194 ? -0.711 -2.203 15.872 1.00 95.81 194 GLU A N 1
ATOM 1517 C CA . GLU A 1 194 ? 0.277 -3.203 15.530 1.00 95.81 194 GLU A CA 1
ATOM 1518 C C . GLU A 1 194 ? -0.422 -4.502 15.146 1.00 95.81 194 GLU A C 1
ATOM 1520 O O . GLU A 1 194 ? -1.269 -5.018 15.870 1.00 95.81 194 GLU A O 1
ATOM 1525 N N . PHE A 1 195 ? -0.055 -5.040 13.988 1.00 93.56 195 PHE A N 1
ATOM 1526 C CA . PHE A 1 195 ? -0.722 -6.176 13.373 1.00 93.56 195 PHE A CA 1
ATOM 1527 C C . PHE A 1 195 ? 0.302 -7.227 12.964 1.00 93.56 195 PHE A C 1
ATOM 1529 O O . PHE A 1 195 ? 1.343 -6.908 12.386 1.00 93.56 195 PHE A O 1
ATOM 1536 N N . THR A 1 196 ? -0.026 -8.494 13.192 1.00 93.50 196 THR A N 1
ATOM 1537 C CA . THR A 1 196 ? 0.743 -9.628 12.679 1.00 93.50 196 THR A CA 1
ATOM 1538 C C . THR A 1 196 ? 0.080 -10.140 11.408 1.00 93.50 196 THR A C 1
ATOM 1540 O O . THR A 1 196 ? -0.987 -10.749 11.438 1.00 93.50 196 THR A O 1
ATOM 1543 N N . MET A 1 197 ? 0.714 -9.891 10.269 1.00 92.75 197 MET A N 1
ATOM 1544 C CA . MET A 1 197 ? 0.303 -10.389 8.960 1.00 92.75 197 MET A CA 1
ATOM 1545 C C . MET A 1 197 ? 0.496 -11.913 8.855 1.00 92.75 197 MET A C 1
ATOM 1547 O O . MET A 1 197 ? 1.396 -12.456 9.498 1.00 92.75 197 MET A O 1
ATOM 1551 N N . PRO A 1 198 ? -0.295 -12.612 8.022 1.00 88.44 198 PRO A N 1
ATOM 1552 C CA . PRO A 1 198 ? -0.114 -14.038 7.774 1.00 88.44 198 PRO A CA 1
ATOM 1553 C C . PRO A 1 198 ? 1.226 -14.332 7.086 1.00 88.44 198 PRO A C 1
ATOM 1555 O O . PRO A 1 198 ? 1.786 -13.496 6.376 1.00 88.44 198 PRO A O 1
ATOM 1558 N N . LEU A 1 199 ? 1.734 -15.556 7.254 1.00 88.12 199 LEU A N 1
ATOM 1559 C CA . LEU A 1 199 ? 3.026 -15.962 6.692 1.00 88.12 199 LEU A CA 1
ATOM 1560 C C . LEU A 1 199 ? 3.056 -15.861 5.160 1.00 88.12 199 LEU A C 1
ATOM 1562 O O . LEU A 1 199 ? 4.083 -15.496 4.583 1.00 88.12 199 LEU A O 1
ATOM 1566 N N . VAL A 1 200 ? 1.942 -16.194 4.513 1.00 88.12 200 VAL A N 1
ATOM 1567 C CA . VAL A 1 200 ? 1.700 -16.044 3.074 1.00 88.12 200 VAL A CA 1
ATOM 1568 C C . VAL A 1 200 ? 0.745 -14.856 2.891 1.00 88.12 200 VAL A C 1
ATOM 1570 O O . VAL A 1 200 ? -0.170 -14.708 3.693 1.00 88.12 200 VAL A O 1
ATOM 1573 N N . PRO A 1 201 ? 0.936 -13.979 1.887 1.00 82.19 201 PRO A N 1
ATOM 1574 C CA . PRO A 1 201 ? 0.060 -12.826 1.654 1.00 82.19 201 PRO A CA 1
ATOM 1575 C C . PRO A 1 201 ? -1.272 -13.229 0.998 1.00 82.19 201 PRO A C 1
ATOM 1577 O O . PRO A 1 201 ? -1.570 -12.817 -0.121 1.00 82.19 201 PRO A O 1
ATOM 1580 N N . ASP A 1 202 ? -2.060 -14.065 1.668 1.00 75.94 202 ASP A N 1
ATOM 1581 C CA . ASP A 1 202 ? -3.333 -14.600 1.175 1.00 75.94 202 ASP A CA 1
ATOM 1582 C C . ASP A 1 202 ? -4.536 -14.250 2.065 1.00 75.94 202 ASP A C 1
ATOM 1584 O O . ASP A 1 202 ? -5.653 -14.695 1.797 1.00 75.94 202 ASP A O 1
ATOM 1588 N N . GLY A 1 203 ? -4.345 -13.412 3.089 1.00 72.50 203 GLY A N 1
ATOM 1589 C CA . GLY A 1 203 ? -5.408 -13.083 4.031 1.00 72.50 203 GLY A CA 1
ATOM 1590 C C . GLY A 1 203 ? -5.177 -11.838 4.883 1.00 72.50 203 GLY A C 1
ATOM 1591 O O . GLY A 1 203 ? -4.221 -11.081 4.705 1.00 72.50 203 GLY A O 1
ATOM 1592 N N . LEU A 1 204 ? -6.113 -11.640 5.811 1.00 81.50 204 LEU A N 1
ATOM 1593 C CA . LEU A 1 204 ? -6.100 -10.590 6.831 1.00 81.50 204 LEU A CA 1
ATOM 1594 C C . LEU A 1 204 ? -5.087 -10.910 7.950 1.00 81.50 204 LEU A C 1
ATOM 1596 O O . LEU A 1 204 ? -4.657 -12.061 8.057 1.00 81.50 204 LEU A O 1
ATOM 1600 N N . PRO A 1 205 ? -4.703 -9.927 8.790 1.00 81.62 205 PRO A N 1
ATOM 1601 C CA . PRO A 1 205 ? -3.778 -10.168 9.893 1.00 81.62 205 PRO A CA 1
ATOM 1602 C C . PRO A 1 205 ? -4.311 -11.223 10.874 1.00 81.62 205 PRO A C 1
ATOM 1604 O O . PRO A 1 205 ? -5.484 -11.207 11.252 1.00 81.62 205 PRO A O 1
ATOM 1607 N N . VAL A 1 206 ? -3.430 -12.130 11.296 1.00 87.62 206 VAL A N 1
ATOM 1608 C CA . VAL A 1 206 ? -3.757 -13.248 12.195 1.00 87.62 206 VAL A CA 1
ATOM 1609 C C . VAL A 1 206 ? -3.871 -12.814 13.649 1.00 87.62 206 VAL A C 1
ATOM 1611 O O . VAL A 1 206 ? -4.521 -13.489 14.429 1.00 87.62 206 VAL A O 1
ATOM 1614 N N . SER A 1 207 ? -3.253 -11.706 14.031 1.00 91.31 207 SER A N 1
ATOM 1615 C CA . SER A 1 207 ? -3.433 -11.086 15.341 1.00 91.31 207 SER A CA 1
ATOM 1616 C C . SER A 1 207 ? -3.162 -9.597 15.237 1.00 91.31 207 SER A C 1
ATOM 1618 O O . SER A 1 207 ? -2.536 -9.131 14.276 1.00 91.31 207 SER A O 1
ATOM 1620 N N . GLY A 1 208 ? -3.612 -8.845 16.227 1.00 89.81 208 GLY A N 1
ATOM 1621 C CA . GLY A 1 208 ? -3.337 -7.425 16.279 1.00 89.81 208 GLY A CA 1
ATOM 1622 C C . GLY A 1 208 ? -3.887 -6.766 17.524 1.00 89.81 208 GLY A C 1
ATOM 1623 O O . GLY A 1 208 ? -4.757 -7.309 18.201 1.00 89.81 208 GLY A O 1
ATOM 1624 N N . HIS A 1 209 ? -3.345 -5.585 17.769 1.00 93.12 209 HIS A N 1
ATOM 1625 C CA . HIS A 1 209 ? -3.820 -4.616 18.733 1.00 93.12 209 HIS A CA 1
ATOM 1626 C C . HIS A 1 209 ? -4.008 -3.295 17.988 1.00 93.12 209 HIS A C 1
ATOM 1628 O O . HIS A 1 209 ? -3.080 -2.802 17.336 1.00 93.12 209 HIS A O 1
ATOM 1634 N N . ALA A 1 210 ? -5.205 -2.728 18.052 1.00 90.94 210 ALA A N 1
ATOM 1635 C CA . ALA A 1 210 ? -5.520 -1.457 17.425 1.00 90.94 210 ALA A CA 1
ATOM 1636 C C . ALA A 1 210 ? -6.264 -0.547 18.391 1.00 90.94 210 ALA A C 1
ATOM 1638 O O . ALA A 1 210 ? -7.220 -0.959 19.040 1.00 90.94 210 ALA A O 1
ATOM 1639 N N . THR A 1 211 ? -5.870 0.719 18.405 1.00 88.62 211 THR A N 1
ATOM 1640 C CA . THR A 1 211 ? -6.568 1.778 19.125 1.00 88.62 211 THR A CA 1
ATOM 1641 C C . THR A 1 211 ? -7.107 2.778 18.117 1.00 88.62 211 THR A C 1
ATOM 1643 O O . THR A 1 211 ? -6.376 3.253 17.242 1.00 88.62 211 THR A O 1
ATOM 1646 N N . ALA A 1 212 ? -8.381 3.126 18.244 1.00 90.31 212 ALA A N 1
ATOM 1647 C CA . ALA A 1 212 ? -9.030 4.136 17.434 1.00 90.31 212 ALA A CA 1
ATOM 1648 C C . ALA A 1 212 ? -9.682 5.207 18.309 1.00 90.31 212 ALA A C 1
ATOM 1650 O O . ALA A 1 212 ? -10.340 4.894 19.289 1.00 90.31 212 ALA A O 1
ATOM 1651 N N . THR A 1 213 ? -9.550 6.471 17.921 1.00 87.12 213 THR A N 1
ATOM 1652 C CA . THR A 1 213 ? -10.321 7.572 18.502 1.00 87.12 213 THR A CA 1
ATOM 1653 C C . THR A 1 213 ? -11.361 8.017 17.482 1.00 87.12 213 THR A C 1
ATOM 1655 O O . THR A 1 213 ? -11.028 8.327 16.331 1.00 87.12 213 THR A O 1
ATOM 1658 N N . LEU A 1 214 ? -12.620 8.078 17.903 1.00 86.88 214 LEU A N 1
ATOM 1659 C CA . LEU A 1 214 ? -13.746 8.464 17.063 1.00 86.88 214 LEU A CA 1
ATOM 1660 C C . LEU A 1 214 ? -14.728 9.375 17.805 1.00 86.88 214 LEU A C 1
ATOM 1662 O O . LEU A 1 214 ? -14.751 9.451 19.031 1.00 86.88 214 LEU A O 1
ATOM 1666 N N . ASN A 1 215 ? -15.542 10.083 17.027 1.00 81.50 215 ASN A N 1
ATOM 1667 C CA . ASN A 1 215 ? -16.666 10.857 17.531 1.00 81.50 215 ASN A CA 1
ATOM 1668 C C . ASN A 1 215 ? -17.962 10.103 17.215 1.00 81.50 215 ASN A C 1
ATOM 1670 O O . ASN A 1 215 ? -18.174 9.722 16.062 1.00 81.50 215 ASN A O 1
ATOM 1674 N N . LEU A 1 216 ? -18.818 9.886 18.212 1.00 77.12 216 LEU A N 1
ATOM 1675 C CA . LEU A 1 216 ? -20.105 9.218 18.028 1.00 77.12 216 LEU A CA 1
ATOM 1676 C C . LEU A 1 216 ? -21.234 10.253 18.083 1.00 77.12 216 LEU A C 1
ATOM 1678 O O . LEU A 1 216 ? -21.272 11.049 19.010 1.00 77.12 216 LEU A O 1
ATOM 1682 N N . PRO A 1 217 ? -22.223 10.225 17.170 1.00 72.81 217 PRO A N 1
ATOM 1683 C CA . PRO A 1 217 ? -23.327 11.192 17.192 1.00 72.81 217 PRO A CA 1
ATOM 1684 C C . PRO A 1 217 ? -24.141 11.214 18.495 1.00 72.81 217 PRO A C 1
ATOM 1686 O O . PRO A 1 217 ? -24.822 12.198 18.770 1.00 72.81 217 PRO A O 1
ATOM 1689 N N . GLN A 1 218 ? -24.121 10.111 19.250 1.00 73.25 218 GLN A N 1
ATOM 1690 C CA . GLN A 1 218 ? -24.870 9.941 20.496 1.00 73.25 218 GLN A CA 1
ATOM 1691 C C . GLN A 1 218 ? -24.042 10.261 21.750 1.00 73.25 218 GLN A C 1
ATOM 1693 O O . GLN A 1 218 ? -24.634 10.402 22.815 1.00 73.25 218 GLN A O 1
ATOM 1698 N N . GLU A 1 219 ? -22.720 10.428 21.625 1.00 74.94 219 GLU A N 1
ATOM 1699 C CA . GLU A 1 219 ? -21.834 10.787 22.734 1.00 74.94 219 GLU A CA 1
ATOM 1700 C C . GLU A 1 219 ? -21.243 12.182 22.508 1.00 74.94 219 GLU A C 1
ATOM 1702 O O . GLU A 1 219 ? -20.603 12.426 21.486 1.00 74.94 219 GLU A O 1
ATOM 1707 N N . PRO A 1 220 ? -21.425 13.132 23.441 1.00 76.38 220 PRO A N 1
ATOM 1708 C CA . PRO A 1 220 ? -20.847 14.466 23.302 1.00 76.38 220 PRO A CA 1
ATOM 1709 C C . PRO A 1 220 ? -19.316 14.462 23.429 1.00 76.38 220 PRO A C 1
ATOM 1711 O O . PRO A 1 220 ? -18.671 15.432 23.025 1.00 76.38 220 PRO A O 1
ATOM 1714 N N . SER A 1 221 ? -18.746 13.400 24.004 1.00 81.19 221 SER A N 1
ATOM 1715 C CA . SER A 1 221 ? -17.312 13.232 24.219 1.00 81.19 221 SER A CA 1
ATOM 1716 C C . SER A 1 221 ? -16.664 12.344 23.157 1.00 81.19 221 SER A C 1
ATOM 1718 O O . SER A 1 221 ? -17.327 11.559 22.480 1.00 81.19 221 SER A O 1
ATOM 1720 N N . LEU A 1 222 ? -15.343 12.481 22.994 1.00 84.38 222 LEU A N 1
ATOM 1721 C CA . LEU A 1 222 ? -14.586 11.558 22.151 1.00 84.38 222 LEU A CA 1
ATOM 1722 C C . LEU A 1 222 ? -14.564 10.175 22.791 1.00 84.38 222 LEU A C 1
ATOM 1724 O O . LEU A 1 222 ? -14.450 10.028 24.009 1.00 84.38 222 LEU A O 1
ATOM 1728 N N . VAL A 1 223 ? -14.603 9.173 21.930 1.00 88.62 223 VAL A N 1
ATOM 1729 C CA . VAL A 1 223 ? -14.643 7.777 22.320 1.00 88.62 223 VAL A CA 1
ATOM 1730 C C . VAL A 1 223 ? -13.381 7.094 21.815 1.00 88.62 223 VAL A C 1
ATOM 1732 O O . VAL A 1 223 ? -12.991 7.268 20.656 1.00 88.62 223 VAL A O 1
ATOM 1735 N N . ASP A 1 224 ? -12.748 6.327 22.694 1.00 90.50 224 ASP A N 1
ATOM 1736 C CA . ASP A 1 224 ? -11.600 5.490 22.374 1.00 90.50 224 ASP A CA 1
ATOM 1737 C C . ASP A 1 224 ? -12.070 4.035 22.260 1.00 90.50 224 ASP A C 1
ATOM 1739 O O . ASP A 1 224 ? -12.746 3.510 23.142 1.00 90.50 224 ASP A O 1
ATOM 1743 N N . ALA A 1 225 ? -11.753 3.399 21.137 1.00 91.56 225 ALA A N 1
ATOM 1744 C CA . ALA A 1 225 ? -12.035 2.002 20.860 1.00 91.56 225 ALA A CA 1
ATOM 1745 C C . ALA A 1 225 ? -10.724 1.218 20.794 1.00 91.56 225 ALA A C 1
ATOM 1747 O O . ALA A 1 225 ? -9.791 1.609 20.095 1.00 91.56 225 ALA A O 1
ATOM 1748 N N . GLU A 1 226 ? -10.672 0.099 21.495 1.00 93.31 226 GLU A N 1
ATOM 1749 C CA . GLU A 1 226 ? -9.538 -0.813 21.553 1.00 93.31 226 GLU A CA 1
ATOM 1750 C C . GLU A 1 226 ? -9.979 -2.170 21.008 1.00 93.31 226 GLU A C 1
ATOM 1752 O O . GLU A 1 226 ? -11.009 -2.713 21.413 1.00 93.31 226 GLU A O 1
ATOM 1757 N N . LEU A 1 227 ? -9.235 -2.680 20.032 1.00 92.88 227 LEU A N 1
ATOM 1758 C CA . LEU A 1 227 ? -9.483 -3.963 19.394 1.00 92.88 227 LEU A CA 1
ATOM 1759 C C . LEU A 1 227 ? -8.241 -4.833 19.526 1.00 92.88 227 LEU A C 1
ATOM 1761 O O . LEU A 1 227 ? -7.220 -4.563 18.891 1.00 92.88 227 LEU A O 1
ATOM 1765 N N . ASP A 1 228 ? -8.391 -5.932 20.253 1.00 94.50 228 ASP A N 1
ATOM 1766 C CA . ASP A 1 228 ? -7.375 -6.964 20.399 1.00 94.50 228 ASP A CA 1
ATOM 1767 C C . ASP A 1 228 ? -7.888 -8.280 19.842 1.00 94.50 228 ASP A C 1
ATOM 1769 O O . ASP A 1 228 ? -9.024 -8.683 20.100 1.00 94.50 228 ASP A O 1
ATOM 1773 N N . TRP A 1 229 ? -7.055 -8.976 19.074 1.00 93.50 229 TRP A N 1
ATOM 1774 C CA . TRP A 1 229 ? -7.404 -10.306 18.595 1.00 93.50 229 TRP A CA 1
ATOM 1775 C C . TRP A 1 229 ? -6.204 -11.206 18.386 1.00 93.50 229 TRP A C 1
ATOM 1777 O O . TRP A 1 229 ? -5.087 -10.774 18.088 1.00 93.50 229 TRP A O 1
ATOM 1787 N N . GLN A 1 230 ? -6.490 -12.498 18.468 1.00 92.38 230 GLN A N 1
ATOM 1788 C CA . GLN A 1 230 ? -5.584 -13.562 18.102 1.00 92.38 230 GLN A CA 1
ATOM 1789 C C . GLN A 1 230 ? -6.355 -14.661 17.374 1.00 92.38 230 GLN A C 1
ATOM 1791 O O . GLN A 1 230 ? -7.370 -15.172 17.847 1.00 92.38 230 GLN A O 1
ATOM 1796 N N . GLU A 1 231 ? -5.837 -15.017 16.206 1.00 88.56 231 GLU A N 1
ATOM 1797 C CA . GLU A 1 231 ? -6.402 -15.955 15.247 1.00 88.56 231 GLU A CA 1
ATOM 1798 C C . GLU A 1 231 ? -7.849 -15.614 14.894 1.00 88.56 231 GLU A C 1
ATOM 1800 O O . GLU A 1 231 ? -8.111 -14.752 14.056 1.00 88.56 231 GLU A O 1
ATOM 1805 N N . ASN A 1 232 ? -8.793 -16.309 15.516 1.00 88.69 232 ASN A N 1
ATOM 1806 C CA . ASN A 1 232 ? -10.202 -16.241 15.193 1.00 88.69 232 ASN A CA 1
ATOM 1807 C C . ASN A 1 232 ? -11.057 -15.738 16.361 1.00 88.69 232 ASN A 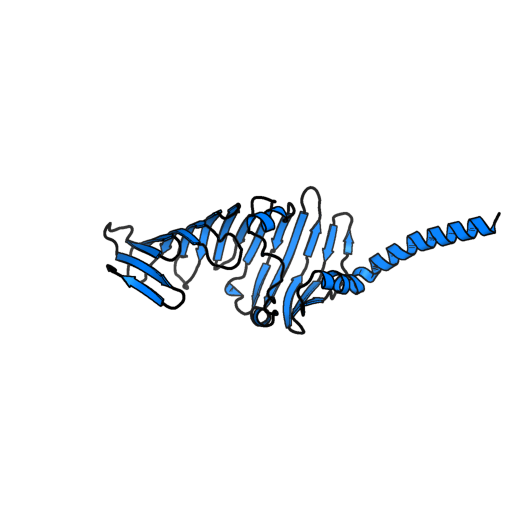C 1
ATOM 1809 O O . ASN A 1 232 ? -12.274 -15.893 16.326 1.00 88.69 232 ASN A O 1
ATOM 1813 N N . SER A 1 233 ? -10.451 -15.146 17.385 1.00 91.81 233 SER A N 1
ATOM 1814 C CA . SER A 1 233 ? -11.161 -14.546 18.514 1.00 91.81 233 SER A CA 1
ATOM 1815 C C . SER A 1 233 ? -10.518 -13.239 18.941 1.00 91.81 233 SER A C 1
ATOM 1817 O O . SER A 1 233 ? -9.306 -13.068 18.806 1.00 91.81 233 SER A O 1
ATOM 1819 N N . GLY A 1 234 ? -11.319 -12.345 19.500 1.00 93.00 234 GLY A N 1
ATOM 1820 C CA . GLY A 1 234 ? -10.851 -11.065 19.997 1.00 93.00 234 GLY A CA 1
ATOM 1821 C C . GLY A 1 234 ? -11.885 -10.371 20.866 1.00 93.00 234 GLY A C 1
ATOM 1822 O O . GLY A 1 234 ? -12.923 -10.939 21.208 1.00 93.00 234 GLY A O 1
ATOM 1823 N N . GLN A 1 235 ? -11.585 -9.133 21.220 1.00 93.56 235 GLN A N 1
ATOM 1824 C CA . GLN A 1 235 ? -12.431 -8.294 22.046 1.00 93.56 235 GLN A CA 1
ATOM 1825 C C . GLN A 1 235 ? -12.377 -6.864 21.519 1.00 93.56 235 GLN A C 1
ATOM 1827 O O . GLN A 1 235 ? -11.307 -6.364 21.175 1.00 93.56 235 GLN A O 1
ATOM 1832 N N . LEU A 1 236 ? -13.544 -6.232 21.418 1.00 93.06 236 LEU A N 1
ATOM 1833 C CA . LEU A 1 236 ? -13.678 -4.809 21.130 1.00 93.06 236 LEU A CA 1
ATOM 1834 C C . LEU A 1 236 ? -14.185 -4.112 22.388 1.00 93.06 236 LEU A C 1
ATOM 1836 O O . LEU A 1 236 ? -15.294 -4.403 22.833 1.00 93.06 236 LEU A O 1
ATOM 1840 N N . ILE A 1 237 ? -13.407 -3.178 22.915 1.00 92.25 237 ILE A N 1
ATOM 1841 C CA . ILE A 1 237 ? -13.785 -2.346 24.056 1.00 92.25 237 ILE A CA 1
ATOM 1842 C C . ILE A 1 237 ? -13.915 -0.908 23.569 1.00 92.25 237 ILE A C 1
ATOM 1844 O O . ILE A 1 237 ? -13.079 -0.424 22.813 1.00 92.25 237 ILE A O 1
ATOM 1848 N N . VAL A 1 238 ? -14.967 -0.217 23.988 1.00 91.00 238 VAL A N 1
ATOM 1849 C CA . VAL A 1 238 ? -15.230 1.178 23.641 1.00 91.00 238 VAL A CA 1
ATOM 1850 C C . VAL A 1 238 ? -15.469 1.956 24.924 1.00 91.00 238 VAL A C 1
ATOM 1852 O O . VAL A 1 238 ? -16.342 1.610 25.719 1.00 91.00 238 VAL A O 1
ATOM 1855 N N . LEU A 1 239 ? -14.694 3.014 25.123 1.00 89.88 239 LEU A N 1
ATOM 1856 C CA . LEU A 1 239 ? -14.654 3.813 26.342 1.00 89.88 239 LEU A CA 1
ATOM 1857 C C . LEU A 1 239 ? -14.926 5.276 25.992 1.00 89.88 239 LEU A C 1
ATOM 1859 O O . LEU A 1 239 ? -14.298 5.832 25.087 1.00 89.88 239 LEU A O 1
ATOM 1863 N N . ALA A 1 240 ? -15.834 5.922 26.723 1.00 86.12 240 ALA A N 1
ATOM 1864 C CA . ALA A 1 240 ? -15.927 7.376 26.686 1.00 86.12 240 ALA A CA 1
ATOM 1865 C C . ALA A 1 240 ? -14.675 7.952 27.355 1.00 86.12 240 ALA A C 1
ATOM 1867 O O . ALA A 1 240 ? -14.322 7.553 28.462 1.00 86.12 240 ALA A O 1
ATOM 1868 N N . ARG A 1 241 ? -13.998 8.921 26.736 1.00 80.12 241 ARG A N 1
ATOM 1869 C CA . ARG A 1 241 ? -12.783 9.495 27.340 1.00 80.12 241 ARG A CA 1
ATOM 1870 C C . ARG A 1 241 ? -13.063 10.202 28.676 1.00 80.12 241 ARG A C 1
ATOM 1872 O O . ARG A 1 241 ? -12.168 10.346 29.509 1.00 80.12 241 ARG A O 1
ATOM 1879 N N . ASP A 1 242 ? -14.312 10.601 28.880 1.00 78.06 242 ASP A N 1
ATOM 1880 C CA . ASP A 1 242 ? -14.771 11.393 30.017 1.00 78.06 242 ASP A CA 1
ATOM 1881 C C . ASP A 1 242 ? -15.355 10.521 31.143 1.00 78.06 242 ASP A C 1
ATOM 1883 O O . ASP A 1 242 ? -15.560 11.007 32.257 1.00 78.06 242 ASP A O 1
ATOM 1887 N N . ASN A 1 243 ? -15.634 9.243 30.864 1.00 68.62 243 ASN A N 1
ATOM 1888 C CA . ASN A 1 243 ? -16.269 8.317 31.793 1.00 68.62 243 ASN A CA 1
ATOM 1889 C C . ASN A 1 243 ? -15.595 6.941 31.708 1.00 68.62 243 ASN A C 1
ATOM 1891 O O . ASN A 1 243 ? -15.564 6.325 30.651 1.00 68.62 243 ASN A O 1
ATOM 1895 N N . GLY A 1 244 ? -15.046 6.459 32.824 1.00 67.75 244 GLY A N 1
ATOM 1896 C CA . GLY A 1 244 ? -14.224 5.242 32.855 1.00 67.75 244 GLY A CA 1
ATOM 1897 C C . GLY A 1 244 ? -14.989 3.929 32.658 1.00 67.75 244 GLY A C 1
ATOM 1898 O O . GLY A 1 244 ? -14.354 2.877 32.593 1.00 67.75 244 GLY A O 1
ATOM 1899 N N . ASP A 1 245 ? -16.319 3.974 32.582 1.00 75.44 245 ASP A N 1
ATOM 1900 C CA . ASP A 1 245 ? -17.137 2.796 32.311 1.00 75.44 245 ASP A CA 1
ATOM 1901 C C . ASP A 1 245 ? -17.172 2.501 30.798 1.00 75.44 245 ASP A C 1
ATOM 1903 O O . ASP A 1 245 ? -17.404 3.415 29.997 1.00 75.44 245 ASP A O 1
ATOM 1907 N N . PRO A 1 246 ? -16.953 1.240 30.377 1.00 80.69 246 PRO A N 1
ATOM 1908 C CA . PRO A 1 246 ? -17.024 0.867 28.971 1.00 80.69 246 PRO A CA 1
ATOM 1909 C C . PRO A 1 246 ? -18.450 1.054 28.452 1.00 80.69 246 PRO A C 1
ATOM 1911 O O . PRO A 1 246 ? -19.394 0.467 28.976 1.00 80.69 246 PRO A O 1
ATOM 1914 N N . LEU A 1 247 ? -18.581 1.850 27.390 1.00 86.06 247 LEU A N 1
ATOM 1915 C CA . LEU A 1 247 ? -19.820 2.008 26.627 1.00 86.06 247 LEU A CA 1
ATOM 1916 C C . LEU A 1 247 ? -20.171 0.729 25.868 1.00 86.06 247 LEU A C 1
ATOM 1918 O O . LEU A 1 247 ? -21.325 0.491 25.532 1.00 86.06 247 LEU A O 1
ATOM 1922 N N . LEU A 1 248 ? -19.151 -0.051 25.514 1.00 88.81 248 LEU A N 1
ATOM 1923 C CA . LEU A 1 248 ? -19.302 -1.279 24.762 1.00 88.81 248 LEU A CA 1
ATOM 1924 C C . LEU A 1 248 ? -18.143 -2.213 25.099 1.00 88.81 248 LEU A C 1
ATOM 1926 O O . LEU A 1 248 ? -16.984 -1.805 25.076 1.00 88.81 248 LEU A O 1
ATOM 1930 N N . ASP A 1 249 ? -18.450 -3.469 25.370 1.00 91.69 249 ASP A N 1
ATOM 1931 C CA . ASP A 1 249 ? -17.474 -4.545 25.504 1.00 91.69 249 ASP A CA 1
ATOM 1932 C C . ASP A 1 249 ? -18.024 -5.755 24.753 1.00 91.69 249 ASP A C 1
ATOM 1934 O O . ASP A 1 249 ? -19.027 -6.332 25.167 1.00 91.69 249 ASP A O 1
ATOM 1938 N N . LEU A 1 250 ? -17.422 -6.096 23.613 1.00 92.19 250 LEU A N 1
ATOM 1939 C CA . LEU A 1 250 ? -17.867 -7.179 22.740 1.00 92.19 250 LEU A CA 1
ATOM 1940 C C . LEU A 1 250 ? -16.739 -8.194 22.533 1.00 92.19 250 LEU A C 1
ATOM 1942 O O . LEU A 1 250 ? -15.923 -8.034 21.617 1.00 92.19 250 LEU A O 1
ATOM 1946 N N . PRO A 1 251 ? -16.722 -9.280 23.319 1.00 92.94 251 PRO A N 1
ATOM 1947 C CA . PRO A 1 251 ? -15.962 -10.472 22.985 1.00 92.94 251 PRO A CA 1
ATOM 1948 C C . PRO A 1 251 ? -16.546 -11.100 21.724 1.00 92.94 251 PRO A C 1
ATOM 1950 O O . PRO A 1 251 ? -17.761 -11.294 21.610 1.00 92.94 251 PRO A O 1
ATOM 1953 N N . TRP A 1 252 ? -15.690 -11.454 20.776 1.00 91.88 252 TRP A N 1
ATOM 1954 C CA . TRP A 1 252 ? -16.116 -12.056 19.524 1.00 91.88 252 TRP A CA 1
ATOM 1955 C C . TRP A 1 252 ? -15.256 -13.256 19.139 1.00 91.88 252 TRP A C 1
ATOM 1957 O O . TRP A 1 252 ? -14.069 -13.348 19.445 1.00 91.88 252 TRP A O 1
ATOM 1967 N N . GLN A 1 253 ? -15.874 -14.184 18.414 1.00 91.06 253 GLN A N 1
ATOM 1968 C CA . GLN A 1 253 ? -15.215 -15.322 17.795 1.00 91.06 253 GLN A CA 1
ATOM 1969 C C . GLN A 1 253 ? -15.756 -15.523 16.383 1.00 91.06 253 GLN A C 1
ATOM 1971 O O . GLN A 1 253 ? -16.966 -15.570 16.161 1.00 91.06 253 GLN A O 1
ATOM 1976 N N . ILE A 1 254 ? -14.858 -15.663 15.416 1.00 86.25 254 ILE A N 1
ATOM 1977 C CA . ILE A 1 254 ? -15.184 -15.882 14.016 1.00 86.25 254 ILE A CA 1
ATOM 1978 C C . ILE A 1 254 ? -14.836 -17.311 13.590 1.00 86.25 254 ILE A C 1
ATOM 1980 O O . ILE A 1 254 ? -13.835 -17.911 13.976 1.00 86.25 254 ILE A O 1
ATOM 1984 N N . THR A 1 255 ? -15.694 -17.884 12.765 1.00 83.44 255 THR A N 1
ATOM 1985 C CA . THR A 1 255 ? -15.444 -19.100 11.993 1.00 83.44 255 THR A CA 1
ATOM 1986 C C . THR A 1 255 ? -15.650 -18.767 10.519 1.00 83.44 255 THR A C 1
ATOM 1988 O O . THR A 1 255 ? -16.134 -17.687 10.185 1.00 83.44 255 THR A O 1
ATOM 1991 N N . ARG A 1 256 ? -15.353 -19.694 9.600 1.00 75.19 256 ARG A N 1
ATOM 1992 C CA . ARG A 1 256 ? -15.572 -19.445 8.160 1.00 75.19 256 ARG A CA 1
ATOM 1993 C C . ARG A 1 256 ? -17.017 -19.079 7.794 1.00 75.19 256 ARG A C 1
ATOM 1995 O O . ARG A 1 256 ? -17.237 -18.577 6.700 1.00 75.19 256 ARG A O 1
ATOM 2002 N N . GLN A 1 257 ? -17.988 -19.393 8.650 1.00 81.69 257 GLN A N 1
ATOM 2003 C CA . GLN A 1 257 ? -19.414 -19.250 8.350 1.00 81.69 257 GLN A CA 1
ATOM 2004 C C . GLN A 1 257 ? -20.145 -18.307 9.308 1.00 81.69 257 GLN A C 1
ATOM 2006 O O . GLN A 1 257 ? -21.232 -17.843 8.976 1.00 81.69 257 GLN A O 1
ATOM 2011 N N . GLN A 1 258 ? -19.582 -18.032 10.486 1.00 85.12 258 GLN A N 1
ATOM 2012 C CA . GLN A 1 258 ? -20.304 -17.345 11.550 1.00 85.12 258 GLN A CA 1
ATOM 2013 C C . GLN A 1 258 ? -19.375 -16.479 12.397 1.00 85.12 258 GLN A C 1
ATOM 2015 O O . GLN A 1 258 ? -18.331 -16.949 12.849 1.00 85.12 258 GLN A O 1
ATOM 2020 N N . LEU A 1 259 ? -19.807 -15.243 12.649 1.00 86.44 259 LEU A N 1
ATOM 2021 C CA . LEU A 1 259 ? -19.314 -14.389 13.724 1.00 86.44 259 LEU A CA 1
ATOM 2022 C C . LEU A 1 259 ? -20.239 -14.571 14.932 1.00 86.44 259 LEU A C 1
ATOM 2024 O O . LEU A 1 259 ? -21.455 -14.421 14.810 1.00 86.44 259 LEU A O 1
ATOM 2028 N N . THR A 1 260 ? -19.668 -14.910 16.079 1.00 86.50 260 THR A N 1
ATOM 2029 C CA . THR A 1 260 ? -20.376 -15.041 17.354 1.00 86.50 260 THR A CA 1
ATOM 2030 C C . THR A 1 260 ? -19.878 -13.954 18.287 1.00 86.50 260 THR A C 1
ATOM 2032 O O . THR A 1 260 ? -18.672 -13.788 18.437 1.00 86.50 260 THR A O 1
ATOM 2035 N N . VAL A 1 261 ? -20.802 -13.230 18.907 1.00 87.19 261 VAL A N 1
ATOM 2036 C CA . VAL A 1 261 ? -20.516 -12.284 19.987 1.00 87.19 261 VAL A CA 1
ATOM 2037 C C . VAL A 1 261 ? -21.163 -12.858 21.239 1.00 87.19 261 VAL A C 1
ATOM 2039 O O . VAL A 1 261 ? -22.369 -13.111 21.241 1.00 87.19 261 VAL A O 1
ATOM 2042 N N . SER A 1 262 ? -20.365 -13.131 22.263 1.00 79.31 262 SER A N 1
ATOM 2043 C CA . SER A 1 262 ? -20.821 -13.724 23.524 1.00 79.31 262 SER A CA 1
ATOM 2044 C C . SER A 1 262 ? -20.538 -12.768 24.667 1.00 79.31 262 SER A C 1
ATOM 2046 O O . SER A 1 262 ? -19.496 -12.126 24.674 1.00 79.31 262 SER A O 1
ATOM 2048 N N . ASP A 1 263 ? -21.453 -12.691 25.633 1.00 78.56 263 ASP A N 1
ATOM 2049 C CA . ASP A 1 263 ? -21.256 -11.940 26.881 1.00 78.56 263 ASP A CA 1
ATOM 2050 C C . ASP A 1 263 ? -20.972 -10.438 26.699 1.00 78.56 263 ASP A C 1
ATOM 2052 O O . ASP A 1 263 ? -20.328 -9.809 27.541 1.00 78.56 263 ASP A O 1
ATOM 2056 N N . GLY A 1 264 ? -21.484 -9.861 25.607 1.00 76.31 264 GLY A N 1
ATOM 2057 C CA . GLY A 1 264 ? -21.335 -8.441 25.321 1.00 76.31 264 GLY A CA 1
ATOM 2058 C C . GLY A 1 264 ? -22.030 -7.551 26.358 1.00 76.31 264 GLY A C 1
ATOM 2059 O O . GLY A 1 264 ? -23.124 -7.878 26.827 1.00 76.31 264 GLY A O 1
ATOM 2060 N N . ARG A 1 265 ? -21.410 -6.419 26.700 1.00 80.94 265 ARG A N 1
ATOM 2061 C CA . ARG A 1 265 ? -21.954 -5.379 27.592 1.00 80.94 265 ARG A CA 1
ATOM 2062 C C . ARG A 1 265 ? -22.088 -4.064 26.826 1.00 80.94 265 ARG A C 1
ATOM 2064 O O . ARG A 1 265 ? -21.226 -3.765 26.003 1.00 80.94 265 ARG A O 1
ATOM 2071 N N . TRP A 1 266 ? -23.158 -3.317 27.081 1.00 78.81 266 TRP A N 1
ATOM 2072 C CA . TRP A 1 266 ? -23.460 -2.010 26.488 1.00 78.81 266 TRP A CA 1
ATOM 2073 C C . TRP A 1 266 ? -24.285 -1.158 27.456 1.00 78.81 266 TRP A C 1
ATOM 2075 O O . TRP A 1 266 ? -24.887 -1.753 28.385 1.00 78.81 266 TRP A O 1
#

Solvent-accessible surface area (backbone atoms only — not comparable to full-atom values): 13710 Å² total; per-residue (Å²): 117,70,69,60,53,53,52,54,51,51,49,52,49,47,66,52,47,51,58,52,53,52,60,75,40,38,44,73,51,48,38,64,61,50,39,77,80,42,64,80,68,38,45,55,47,46,90,41,60,55,44,82,50,100,74,32,42,35,35,57,33,41,36,35,24,44,73,91,35,65,31,32,42,37,32,50,32,36,42,29,66,87,91,45,40,37,38,42,26,50,32,36,39,35,31,57,82,35,56,79,66,54,67,78,78,70,86,61,95,62,81,82,65,36,39,53,57,54,30,56,71,38,62,55,32,37,39,38,31,63,32,37,35,40,48,93,49,57,74,67,23,26,27,41,38,37,43,34,35,41,63,40,38,37,42,39,37,50,33,86,36,37,35,38,32,35,38,38,42,60,44,43,36,39,34,79,37,32,38,35,49,85,50,89,98,48,79,52,36,36,36,35,33,44,33,34,43,42,64,44,86,82,68,70,59,38,28,34,43,35,42,32,43,39,77,46,100,90,44,99,52,54,29,41,34,40,39,42,37,52,71,48,36,36,38,38,39,28,30,41,76,88,41,97,61,63,58,28,37,40,36,36,38,52,53,101,87,46,79,46,74,53,90,58,47,107

Foldseek 3Di:
DVVVVVVVVVVVVCVVVVVVVCQVCQQPCVFVVVVVVDAPQKTKHQPDHWDQDPFFIWRAWIFIARNPHGQKIWGGWTWGCPPFTEIETAEMEGEPVRVVSGDDPDPDPDDFAFPLRVLQPDGQYWYKYQWYAYPPPRQLIFIWIWGGHSFKIWIWTDGPQWTWTWMDGRQKIWTPWIWGNPDPPFGTKIKTWIFGHDRGNPDDTQWIWMWIWGDDPVDPAIKIWIWTDHHFWTWIWIGGPVHGDTPKIWTWGDDPVDIDTPPIDD

Organism: Escherichia coli (NCBI:txid562)

Secondary structure (DSSP, 8-state):
-HHHHHHHHHHHHHHHHHHHHHHHTHHHHHHHHHTTTSPTTEEEE-SS--EEETTEEEEEEEEEEETTEEEEEEEEEEEE-SSSEEEEEEEEEEEHHHHTTSPP----SSPPPPHHHHHHT--SEEEEEEEEEEET-GGG-EEEEEEE-SS-EEEEEEESSEEEEEEEETTEEEEEEEEE--STTSPPEEEEEEEE--SSSSSS-SEEEEEEEEE-TT-SSEEEEEEEEETTEEEEEEEETTEEEEEEEEEEEE-SS-EEE-S-B-

InterPro domains:
  IPR021730 YdbH-like [PF11739] (14-266)